Protein AF-A0A6A3A462-F1 (afdb_monomer_lite)

pLDDT: mean 78.65, std 13.98, range [36.53, 96.75]

Secondary structure (DSSP, 8-state):
-HHHHHHHHHHHTT-SEEEEEEEE-TTTGGGSEEEEE-TTSBEEEEEES--HHHHHHT---GGGGT--HHHHHH--EEEEEEEEEE-HHHHHHIIIII-TT---IIIIIHHHHHHHS-EE---S-TT-TTSPPPP----PPPPEEES-EEEEEEE-TT-EEES-EEEEEEE-TT-EE-TT-EEESEEE---SSPPPHHHHHHS-S--TT-EEE-TT--SEEEEGGGTEEEETTEEEEPTT--PPTT-B-

Structure (mmCIF, N/CA/C/O backbone):
data_AF-A0A6A3A462-F1
#
_entry.id   AF-A0A6A3A462-F1
#
loop_
_atom_site.group_PDB
_atom_site.id
_atom_site.type_symbol
_atom_site.label_atom_id
_atom_site.label_alt_id
_atom_site.label_comp_id
_atom_site.label_asym_id
_atom_site.label_entity_id
_atom_site.label_seq_id
_atom_site.pdbx_PDB_ins_code
_atom_site.Cartn_x
_atom_site.Cartn_y
_atom_site.Cartn_z
_atom_site.occupancy
_atom_site.B_iso_or_equiv
_atom_site.auth_seq_id
_atom_site.auth_comp_id
_atom_site.auth_asym_id
_atom_site.auth_atom_id
_atom_site.pdbx_PDB_model_num
ATOM 1 N N . MET A 1 1 ? 1.446 -18.994 2.565 1.00 36.53 1 MET A N 1
ATOM 2 C CA . MET A 1 1 ? 1.668 -19.889 1.411 1.00 36.53 1 MET A CA 1
ATOM 3 C C . MET A 1 1 ? 2.164 -19.091 0.209 1.00 36.53 1 MET A C 1
ATOM 5 O O . MET A 1 1 ? 3.224 -19.440 -0.260 1.00 36.53 1 MET A O 1
ATOM 9 N N . VAL A 1 2 ? 1.570 -17.946 -0.166 1.00 42.03 2 VAL A N 1
ATOM 10 C CA . VAL A 1 2 ? 2.091 -17.105 -1.279 1.00 42.03 2 VAL A CA 1
ATOM 11 C C . VAL A 1 2 ? 3.471 -16.458 -1.017 1.00 42.03 2 VAL A C 1
ATOM 13 O O . VAL A 1 2 ? 4.274 -16.340 -1.931 1.00 42.03 2 VAL A O 1
ATOM 16 N N . GLU A 1 3 ? 3.818 -16.071 0.219 1.00 36.94 3 GLU A N 1
ATOM 17 C CA . GLU A 1 3 ? 5.189 -15.583 0.508 1.00 36.94 3 GLU A CA 1
ATOM 18 C C . GLU A 1 3 ? 6.254 -16.670 0.374 1.00 36.94 3 GLU A C 1
ATOM 20 O O . GLU A 1 3 ? 7.385 -16.394 -0.021 1.00 36.94 3 GLU A O 1
ATOM 25 N N . THR A 1 4 ? 5.876 -17.908 0.702 1.00 44.75 4 THR A N 1
ATOM 26 C CA . THR A 1 4 ? 6.712 -19.083 0.472 1.00 44.75 4 THR A CA 1
ATOM 27 C C . THR A 1 4 ? 6.899 -19.259 -1.031 1.00 44.75 4 THR A C 1
ATOM 29 O O . THR A 1 4 ? 8.035 -19.363 -1.465 1.00 44.75 4 THR A O 1
ATOM 32 N N . ASP A 1 5 ? 5.832 -19.104 -1.820 1.00 62.12 5 ASP A N 1
ATOM 33 C CA . ASP A 1 5 ? 5.891 -19.173 -3.285 1.00 62.12 5 ASP A CA 1
ATOM 34 C C . ASP A 1 5 ? 6.754 -18.056 -3.909 1.00 62.12 5 ASP A C 1
ATOM 36 O O . ASP A 1 5 ? 7.480 -18.307 -4.868 1.00 62.12 5 ASP A O 1
ATOM 40 N N . ASN A 1 6 ? 6.732 -16.825 -3.377 1.00 67.19 6 ASN A N 1
ATOM 41 C CA . ASN A 1 6 ? 7.561 -15.725 -3.895 1.00 67.19 6 ASN A CA 1
ATOM 42 C C . ASN A 1 6 ? 9.046 -15.913 -3.557 1.00 67.19 6 ASN A C 1
ATOM 44 O O . ASN A 1 6 ? 9.903 -15.640 -4.398 1.00 67.19 6 ASN A O 1
ATOM 48 N N . ALA A 1 7 ? 9.360 -16.381 -2.345 1.00 64.38 7 ALA A N 1
ATOM 49 C CA . ALA A 1 7 ? 10.729 -16.696 -1.943 1.00 64.38 7 ALA A CA 1
ATOM 50 C C . ALA A 1 7 ? 11.262 -17.947 -2.662 1.00 64.38 7 ALA A C 1
ATOM 52 O O . ALA A 1 7 ? 12.408 -17.950 -3.103 1.00 64.38 7 ALA A O 1
ATOM 53 N N . GLU A 1 8 ? 10.431 -18.977 -2.834 1.00 73.12 8 GLU A N 1
ATOM 54 C CA . GLU A 1 8 ? 10.750 -20.160 -3.638 1.00 73.12 8 GLU A CA 1
ATOM 55 C C . GLU A 1 8 ? 10.972 -19.765 -5.096 1.00 73.12 8 GLU A C 1
ATOM 57 O O . GLU A 1 8 ? 12.031 -20.054 -5.636 1.00 73.12 8 GLU A O 1
ATOM 62 N N . SER A 1 9 ? 10.072 -18.983 -5.702 1.00 79.00 9 SER A N 1
ATOM 63 C CA . SER A 1 9 ? 10.258 -18.469 -7.064 1.00 79.00 9 SER A CA 1
ATOM 64 C C . SER A 1 9 ? 11.518 -17.612 -7.201 1.00 79.00 9 SER A C 1
ATOM 66 O O . SER A 1 9 ? 12.177 -17.683 -8.238 1.00 79.00 9 SER A O 1
ATOM 68 N N . HIS A 1 10 ? 11.865 -16.808 -6.191 1.00 82.94 10 HIS A N 1
ATOM 69 C CA . HIS A 1 10 ? 13.100 -16.020 -6.177 1.00 82.94 10 HIS A CA 1
ATOM 70 C C . HIS A 1 10 ? 14.340 -16.924 -6.228 1.00 82.94 10 HIS A C 1
ATOM 72 O O . HIS A 1 10 ? 15.260 -16.674 -7.012 1.00 82.94 10 HIS A O 1
ATOM 78 N N . VAL A 1 11 ? 14.341 -18.000 -5.434 1.00 79.88 11 VAL A N 1
ATOM 79 C CA . VAL A 1 11 ? 15.421 -18.996 -5.396 1.00 79.88 11 VAL A CA 1
ATOM 80 C C . VAL A 1 11 ? 15.464 -19.824 -6.685 1.00 79.88 11 VAL A C 1
ATOM 82 O O . VAL A 1 11 ? 16.531 -19.946 -7.285 1.00 79.88 11 VAL A O 1
ATOM 85 N N . ASP A 1 12 ? 14.323 -20.332 -7.150 1.00 85.56 12 ASP A N 1
ATOM 86 C CA . ASP A 1 12 ? 14.200 -21.202 -8.325 1.00 85.56 12 ASP A CA 1
ATOM 87 C C . ASP A 1 12 ? 14.605 -20.492 -9.617 1.00 85.56 12 ASP A C 1
ATOM 89 O O . ASP A 1 12 ? 15.306 -21.060 -10.458 1.00 85.56 12 ASP A O 1
ATOM 93 N N . ASN A 1 13 ? 14.211 -19.224 -9.765 1.00 84.94 13 ASN A N 1
ATOM 94 C CA . ASN A 1 13 ? 14.602 -18.410 -10.913 1.00 84.94 13 ASN A CA 1
ATOM 95 C C . ASN A 1 13 ? 16.007 -17.813 -10.762 1.00 84.94 13 ASN A C 1
ATOM 97 O O . ASN A 1 13 ? 16.500 -17.194 -11.706 1.00 84.94 13 ASN A O 1
ATOM 101 N N . ASN A 1 14 ? 16.654 -17.990 -9.602 1.00 90.44 14 ASN A N 1
ATOM 102 C CA . ASN A 1 14 ? 17.921 -17.354 -9.245 1.00 90.44 14 ASN A CA 1
ATOM 103 C C . ASN A 1 14 ? 17.896 -15.830 -9.498 1.00 90.44 14 ASN A C 1
ATOM 105 O O . ASN A 1 14 ? 18.899 -15.251 -9.932 1.00 90.44 14 ASN A O 1
ATOM 109 N N . ALA A 1 15 ? 16.751 -15.193 -9.235 1.00 89.69 15 ALA A N 1
ATOM 110 C CA . ALA A 1 15 ? 16.545 -13.768 -9.468 1.00 89.69 15 ALA A CA 1
ATOM 111 C C . ALA A 1 15 ? 17.405 -12.945 -8.500 1.00 89.69 15 ALA A C 1
ATOM 113 O O . ALA A 1 15 ? 17.601 -13.328 -7.349 1.00 89.69 15 ALA A O 1
ATOM 114 N N . ASP A 1 16 ? 17.929 -11.805 -8.940 1.00 92.12 16 ASP A N 1
ATOM 115 C CA . ASP A 1 16 ? 18.665 -10.900 -8.049 1.00 92.12 16 ASP A CA 1
ATOM 116 C C . ASP A 1 16 ? 17.707 -10.132 -7.137 1.00 92.12 16 ASP A C 1
ATOM 118 O O . ASP A 1 16 ? 18.003 -9.892 -5.960 1.00 92.12 16 ASP A O 1
ATOM 122 N N . ILE A 1 17 ? 16.543 -9.777 -7.690 1.00 89.81 17 ILE A N 1
ATOM 123 C CA . ILE A 1 17 ? 15.451 -9.087 -7.011 1.00 89.81 17 ILE A CA 1
ATOM 124 C C . ILE A 1 17 ? 14.125 -9.684 -7.490 1.00 89.81 17 ILE A C 1
ATOM 126 O O . ILE A 1 17 ? 13.928 -9.900 -8.684 1.00 89.81 17 ILE A O 1
ATOM 130 N N . THR A 1 18 ? 13.181 -9.901 -6.582 1.00 88.75 18 THR A N 1
ATOM 131 C CA . THR A 1 18 ? 11.797 -10.252 -6.921 1.00 88.75 18 THR A CA 1
ATOM 132 C C . THR A 1 18 ? 10.851 -9.205 -6.355 1.00 88.75 18 THR A C 1
ATOM 134 O O . THR A 1 18 ? 10.958 -8.857 -5.180 1.00 88.75 18 THR A O 1
ATOM 137 N N . ILE A 1 19 ? 9.933 -8.700 -7.182 1.00 87.69 19 ILE A N 1
ATOM 138 C CA . ILE A 1 19 ? 8.927 -7.706 -6.787 1.00 87.69 19 ILE A CA 1
ATOM 139 C C . ILE A 1 19 ? 7.554 -8.369 -6.777 1.00 87.69 19 ILE A C 1
ATOM 141 O O . ILE A 1 19 ? 7.129 -8.946 -7.779 1.00 87.69 19 ILE A O 1
ATOM 145 N N . SER A 1 20 ? 6.853 -8.272 -5.647 1.00 85.69 20 SER A N 1
ATOM 146 C CA . SER A 1 20 ? 5.456 -8.708 -5.568 1.00 85.69 20 SER A CA 1
ATOM 147 C C . SER A 1 20 ? 4.562 -7.672 -6.240 1.00 85.69 20 SER A C 1
ATOM 149 O O . SER A 1 20 ? 4.627 -6.484 -5.910 1.00 85.69 20 SER A O 1
ATOM 151 N N . CYS A 1 21 ? 3.716 -8.123 -7.164 1.00 86.81 21 CYS A N 1
ATOM 152 C CA . CYS A 1 21 ? 2.910 -7.242 -7.996 1.00 86.81 21 CYS A CA 1
ATOM 153 C C . CYS A 1 21 ? 1.468 -7.729 -8.131 1.00 86.81 21 CYS A C 1
ATOM 155 O O . CYS A 1 21 ? 1.209 -8.925 -8.154 1.00 86.81 21 CYS A O 1
ATOM 157 N N . VAL A 1 22 ? 0.539 -6.799 -8.337 1.00 86.44 22 VAL A N 1
ATOM 158 C CA . VAL A 1 22 ? -0.871 -7.076 -8.648 1.00 86.44 22 VAL A CA 1
ATOM 159 C C . VAL A 1 22 ? -1.252 -6.505 -10.003 1.00 86.44 22 VAL A C 1
ATOM 161 O O . VAL A 1 22 ? -0.740 -5.465 -10.411 1.00 86.44 22 VAL A O 1
ATOM 164 N N . THR A 1 23 ? -2.185 -7.150 -10.702 1.00 89.19 23 THR A N 1
ATOM 165 C CA . THR A 1 23 ? -2.771 -6.554 -11.906 1.00 89.19 23 THR A CA 1
ATOM 166 C C . THR A 1 23 ? -3.852 -5.549 -11.523 1.00 89.19 23 THR A C 1
ATOM 168 O O . THR A 1 23 ? -4.585 -5.738 -10.549 1.00 89.19 23 THR A O 1
ATOM 171 N N . MET A 1 24 ? -3.965 -4.452 -12.271 1.00 88.44 24 MET A N 1
ATOM 172 C CA . MET A 1 24 ? -4.978 -3.439 -11.980 1.00 88.44 24 MET A CA 1
ATOM 173 C C . MET A 1 24 ? -5.472 -2.671 -13.198 1.00 88.44 24 MET A C 1
ATOM 175 O O . MET A 1 24 ? -4.814 -2.582 -14.235 1.00 88.44 24 MET A O 1
ATOM 179 N N . GLY A 1 25 ? -6.670 -2.107 -13.041 1.00 89.00 25 GLY A N 1
ATOM 180 C CA . GLY A 1 25 ? -7.313 -1.245 -14.022 1.00 89.00 25 GLY A CA 1
ATOM 181 C C . GLY A 1 25 ? -6.855 0.214 -13.958 1.00 89.00 25 GLY A C 1
ATOM 182 O O . GLY A 1 25 ? -6.104 0.637 -13.084 1.00 89.00 25 GLY A O 1
ATOM 183 N N . ASN A 1 26 ? -7.371 1.016 -14.888 1.00 87.81 26 ASN A N 1
ATOM 184 C CA . ASN A 1 26 ? -6.935 2.399 -15.108 1.00 87.81 26 ASN A CA 1
ATOM 185 C C . ASN A 1 26 ? -7.208 3.377 -13.954 1.00 87.81 26 ASN A C 1
ATOM 187 O O . ASN A 1 26 ? -6.522 4.387 -13.865 1.00 87.81 26 ASN A O 1
ATOM 191 N N . SER A 1 27 ? -8.208 3.132 -13.102 1.00 81.88 27 SER A N 1
ATOM 192 C CA . SER A 1 27 ? -8.698 4.144 -12.152 1.00 81.88 27 SER A CA 1
ATOM 193 C C . SER A 1 27 ? -7.691 4.540 -11.073 1.00 81.88 27 SER A C 1
ATOM 195 O O . SER A 1 27 ? -7.775 5.656 -10.574 1.00 81.88 27 SER A O 1
ATOM 197 N N . ARG A 1 28 ? -6.773 3.639 -10.708 1.00 80.62 28 ARG A N 1
ATOM 198 C CA . ARG A 1 28 ? -5.806 3.840 -9.616 1.00 80.62 28 ARG A CA 1
ATOM 199 C C . ARG A 1 28 ? -4.356 3.605 -10.028 1.00 80.62 28 ARG A C 1
ATOM 201 O O . ARG A 1 28 ? -3.470 3.741 -9.203 1.00 80.62 28 ARG A O 1
ATOM 208 N N . ALA A 1 29 ? -4.095 3.266 -11.290 1.00 84.06 29 ALA A N 1
ATOM 209 C CA . ALA A 1 29 ? -2.758 2.884 -11.747 1.00 84.06 29 ALA A CA 1
ATOM 210 C C . ALA A 1 29 ? -1.698 3.982 -11.544 1.00 84.06 29 ALA A C 1
ATOM 212 O O . ALA A 1 29 ? -0.549 3.673 -11.258 1.00 84.06 29 ALA A O 1
ATOM 213 N N . SER A 1 30 ? -2.084 5.260 -11.605 1.00 90.12 30 SER A N 1
ATOM 214 C CA . SER A 1 30 ? -1.176 6.387 -11.343 1.00 90.12 30 SER A CA 1
ATOM 215 C C . SER A 1 30 ? -0.725 6.525 -9.887 1.00 90.12 30 SER A C 1
ATOM 217 O O . SER A 1 30 ? 0.175 7.315 -9.615 1.00 90.12 30 SER A O 1
ATOM 219 N N . ASP A 1 31 ? -1.355 5.807 -8.956 1.00 86.31 31 ASP A N 1
ATOM 220 C CA . ASP A 1 31 ? -1.060 5.899 -7.522 1.00 86.31 31 ASP A CA 1
ATOM 221 C C . ASP A 1 31 ? 0.024 4.900 -7.082 1.00 86.31 31 ASP A C 1
ATOM 223 O O . ASP A 1 31 ? 0.434 4.916 -5.923 1.00 86.31 31 ASP A O 1
ATOM 227 N N . TYR A 1 32 ? 0.502 4.052 -8.000 1.00 85.94 32 TYR A N 1
ATOM 228 C CA . TYR A 1 32 ? 1.432 2.955 -7.731 1.00 85.94 32 TYR A CA 1
ATOM 229 C C . TYR A 1 32 ? 2.688 3.035 -8.601 1.00 85.94 32 TYR A C 1
ATOM 231 O O . TYR A 1 32 ? 2.672 3.609 -9.692 1.00 85.94 32 TYR A O 1
ATOM 239 N N . GLY A 1 33 ? 3.764 2.390 -8.148 1.00 89.88 33 GLY A N 1
ATOM 240 C CA . GLY A 1 33 ? 4.873 2.011 -9.016 1.00 89.88 33 GLY A CA 1
ATOM 241 C C . GLY A 1 33 ? 4.415 0.947 -10.008 1.00 89.88 33 GLY A C 1
ATOM 242 O O . GLY A 1 33 ? 3.970 -0.129 -9.609 1.00 89.88 33 GLY A O 1
ATOM 243 N N . LEU A 1 34 ? 4.473 1.251 -11.301 1.00 95.25 34 LEU A N 1
ATOM 244 C CA . LEU A 1 34 ? 4.067 0.335 -12.360 1.00 95.25 34 LEU A CA 1
ATOM 245 C C . LEU A 1 34 ? 5.277 -0.368 -12.950 1.00 95.25 34 LEU A C 1
ATOM 247 O O . LEU A 1 34 ? 6.368 0.201 -13.023 1.00 95.25 34 LEU A O 1
ATOM 251 N N . VAL A 1 35 ? 5.062 -1.594 -13.415 1.00 95.69 35 VAL A N 1
ATOM 252 C CA . VAL A 1 35 ? 6.097 -2.395 -14.062 1.00 95.69 35 VAL A CA 1
ATOM 253 C C . VAL A 1 35 ? 5.604 -2.970 -15.378 1.00 95.69 35 VAL A C 1
ATOM 255 O O . VAL A 1 35 ? 4.423 -3.277 -15.542 1.00 95.69 35 VAL A O 1
ATOM 258 N N . THR A 1 36 ? 6.527 -3.148 -16.315 1.00 95.81 36 THR A N 1
ATOM 259 C CA . THR A 1 36 ? 6.305 -3.966 -17.508 1.00 95.81 36 THR A CA 1
ATOM 260 C C . THR A 1 36 ? 7.263 -5.146 -17.483 1.00 95.81 36 THR A C 1
ATOM 262 O O . THR A 1 36 ? 8.379 -5.045 -16.964 1.00 95.81 36 THR A O 1
ATOM 265 N N . ILE A 1 37 ? 6.812 -6.282 -18.011 1.00 94.31 37 ILE A N 1
ATOM 266 C CA . ILE A 1 37 ? 7.563 -7.537 -17.985 1.00 94.31 37 ILE A CA 1
ATOM 267 C C . ILE A 1 37 ? 7.754 -8.105 -19.389 1.00 94.31 37 ILE A C 1
ATOM 269 O O . ILE A 1 37 ? 6.948 -7.863 -20.288 1.00 94.31 37 ILE A O 1
ATOM 273 N N . ASP A 1 38 ? 8.812 -8.890 -19.568 1.00 92.75 38 ASP A N 1
ATOM 274 C CA . ASP A 1 38 ? 8.983 -9.741 -20.743 1.00 92.75 38 ASP A CA 1
ATOM 275 C C . ASP A 1 38 ? 8.244 -11.090 -20.593 1.00 92.75 38 ASP A C 1
ATOM 277 O O . ASP A 1 38 ? 7.635 -11.396 -19.566 1.00 92.75 38 ASP A O 1
ATOM 281 N N . GLY A 1 39 ? 8.321 -11.954 -21.613 1.00 87.94 39 GLY A N 1
ATOM 282 C CA . GLY A 1 39 ? 7.665 -13.272 -21.589 1.00 87.94 39 GLY A CA 1
ATOM 283 C C . GLY A 1 39 ? 8.186 -14.241 -20.510 1.00 87.94 39 GLY A C 1
ATOM 284 O O . GLY A 1 39 ? 7.544 -15.256 -20.207 1.00 87.94 39 GLY A O 1
ATOM 285 N N . ARG A 1 40 ? 9.343 -13.957 -19.903 1.00 86.88 40 ARG A N 1
ATOM 286 C CA . ARG A 1 40 ? 9.906 -14.737 -18.792 1.00 86.88 40 ARG A CA 1
ATOM 287 C C . ARG A 1 40 ? 9.469 -14.205 -17.430 1.00 86.88 40 ARG A C 1
ATOM 289 O O . ARG A 1 40 ? 9.611 -14.941 -16.463 1.00 86.88 40 ARG A O 1
ATOM 296 N N . GLY A 1 41 ? 8.851 -13.026 -17.368 1.00 88.50 41 GLY A N 1
ATOM 297 C CA . GLY A 1 41 ? 8.486 -12.360 -16.117 1.00 88.50 41 GLY A CA 1
ATOM 298 C C . GLY A 1 41 ? 9.581 -11.429 -15.595 1.00 88.50 41 GLY A C 1
ATOM 299 O O . GLY A 1 41 ? 9.461 -10.929 -14.477 1.00 88.50 41 GLY A O 1
ATOM 300 N N . ARG A 1 42 ? 10.637 -11.176 -16.381 1.00 93.94 42 ARG A N 1
ATOM 301 C CA . ARG A 1 42 ? 11.656 -10.187 -16.026 1.00 93.94 42 ARG A CA 1
ATOM 302 C C . ARG A 1 42 ? 11.088 -8.792 -16.229 1.00 93.94 42 ARG A C 1
ATOM 304 O O . ARG A 1 42 ? 10.515 -8.508 -17.279 1.00 93.94 42 ARG A O 1
ATOM 311 N N . ILE A 1 43 ? 11.274 -7.927 -15.243 1.00 95.69 43 ILE A N 1
ATOM 312 C CA . ILE A 1 43 ? 10.901 -6.520 -15.316 1.00 95.69 43 ILE A CA 1
ATOM 313 C C . ILE A 1 43 ? 11.836 -5.825 -16.297 1.00 95.69 43 ILE A C 1
ATOM 315 O O . ILE A 1 43 ? 13.055 -5.876 -16.146 1.00 95.69 43 ILE A O 1
ATOM 319 N N . VAL A 1 44 ? 11.250 -5.186 -17.307 1.00 95.31 44 VAL A N 1
ATOM 320 C CA . VAL A 1 44 ? 11.985 -4.420 -18.325 1.00 95.31 44 VAL A CA 1
ATOM 321 C C . VAL A 1 44 ? 11.864 -2.917 -18.109 1.00 95.31 44 VAL A C 1
ATOM 323 O O . VAL A 1 44 ? 12.708 -2.161 -18.579 1.00 95.31 44 VAL A O 1
ATOM 326 N N . GLN A 1 45 ? 10.834 -2.480 -17.385 1.00 95.81 45 GLN A N 1
ATOM 327 C CA . GLN A 1 45 ? 10.637 -1.084 -17.026 1.00 95.81 45 GLN A CA 1
ATOM 328 C C . GLN A 1 45 ? 9.938 -0.992 -15.675 1.00 95.81 45 GLN A C 1
ATOM 330 O O . GLN A 1 45 ? 8.987 -1.729 -15.414 1.00 95.81 45 GLN A O 1
ATOM 335 N N . PHE A 1 46 ? 10.382 -0.048 -14.851 1.00 95.69 46 PHE A N 1
ATOM 336 C CA . PHE A 1 46 ? 9.706 0.374 -13.630 1.00 95.69 46 PHE A CA 1
ATOM 337 C C . PHE A 1 46 ? 9.471 1.882 -13.711 1.00 95.69 46 PHE A C 1
ATOM 339 O O . PHE A 1 46 ? 10.366 2.629 -14.107 1.00 95.69 46 PHE A O 1
ATOM 346 N N . SER A 1 47 ? 8.276 2.339 -13.348 1.00 94.44 47 SER A N 1
ATOM 347 C CA . SER A 1 47 ? 7.962 3.764 -13.284 1.00 94.44 47 SER A CA 1
ATOM 348 C C . SER A 1 47 ? 7.155 4.066 -12.031 1.00 94.44 47 SER A C 1
ATOM 350 O O . SER A 1 47 ? 6.079 3.503 -11.839 1.00 94.44 47 SER A O 1
ATOM 352 N N . GLU A 1 48 ? 7.674 4.950 -11.181 1.00 92.25 48 GLU A N 1
ATOM 353 C CA . GLU A 1 48 ? 7.019 5.331 -9.931 1.00 92.25 48 GLU A CA 1
ATOM 354 C C . GLU A 1 48 ? 5.894 6.340 -10.190 1.00 92.25 48 GLU A C 1
ATOM 356 O O . GLU A 1 48 ? 6.144 7.450 -10.664 1.00 92.25 48 GLU A O 1
ATOM 361 N N . LYS A 1 49 ? 4.650 5.953 -9.871 1.00 90.50 49 LYS A N 1
ATOM 362 C CA . LYS A 1 49 ? 3.447 6.806 -9.938 1.00 90.50 49 LYS A CA 1
ATOM 363 C C . LYS A 1 49 ? 3.316 7.597 -11.260 1.00 90.50 49 LYS A C 1
ATOM 365 O O . LYS A 1 49 ? 3.165 8.828 -11.239 1.00 90.50 49 LYS A O 1
ATOM 370 N N . PRO A 1 50 ? 3.379 6.925 -12.431 1.00 93.69 50 PRO A N 1
ATOM 371 C CA . PRO A 1 50 ? 3.407 7.593 -13.725 1.00 93.69 50 PRO A CA 1
ATOM 372 C C . PRO A 1 50 ? 2.079 8.284 -14.038 1.00 93.69 50 PRO A C 1
ATOM 374 O O . PRO A 1 50 ? 0.999 7.862 -13.616 1.00 93.69 50 PRO A O 1
ATOM 377 N N . LYS A 1 51 ? 2.147 9.351 -14.840 1.00 93.50 51 LYS A N 1
ATOM 378 C CA . LYS A 1 51 ? 0.984 10.165 -15.224 1.00 93.50 51 LYS A CA 1
ATOM 379 C C . LYS A 1 51 ? 0.942 10.394 -16.731 1.00 93.50 51 LYS A C 1
ATOM 381 O O . LYS A 1 51 ? 1.942 10.281 -17.429 1.00 93.50 51 LYS A O 1
ATOM 386 N N . GLY A 1 52 ? -0.236 10.742 -17.245 1.00 94.75 52 GLY A N 1
ATOM 387 C CA . GLY A 1 52 ? -0.397 11.184 -18.631 1.00 94.75 52 GLY A CA 1
ATOM 388 C C . GLY A 1 52 ? 0.060 10.149 -19.665 1.00 94.75 52 GLY A C 1
ATOM 389 O O . GLY A 1 52 ? -0.482 9.046 -19.724 1.00 94.75 52 GLY A O 1
ATOM 390 N N . ALA A 1 53 ? 1.009 10.534 -20.522 1.00 95.81 53 ALA A N 1
ATOM 391 C CA . ALA A 1 53 ? 1.545 9.660 -21.565 1.00 95.81 53 ALA A CA 1
ATOM 392 C C . ALA A 1 53 ? 2.368 8.501 -20.983 1.00 95.81 53 ALA A C 1
ATOM 394 O O . ALA A 1 53 ? 2.221 7.374 -21.454 1.00 95.81 53 ALA A O 1
ATOM 395 N N . ASP A 1 54 ? 3.138 8.757 -19.923 1.00 93.88 54 ASP A N 1
ATOM 396 C CA . ASP A 1 54 ? 3.978 7.747 -19.272 1.00 93.88 54 ASP A CA 1
ATOM 397 C C . ASP A 1 54 ? 3.120 6.662 -18.625 1.00 93.88 54 ASP A C 1
ATOM 399 O O . ASP A 1 54 ? 3.411 5.480 -18.765 1.00 93.88 54 ASP A O 1
ATOM 403 N N . LEU A 1 55 ? 1.987 7.043 -18.020 1.00 95.25 55 LEU A N 1
ATOM 404 C CA . LEU A 1 55 ? 1.019 6.075 -17.497 1.00 95.25 55 LEU A CA 1
ATOM 405 C C . LEU A 1 55 ? 0.555 5.120 -18.598 1.00 95.25 55 LEU A C 1
ATOM 407 O O . LEU A 1 55 ? 0.582 3.911 -18.415 1.00 95.25 55 LEU A O 1
ATOM 411 N N . LYS A 1 56 ? 0.163 5.649 -19.762 1.00 95.81 56 LYS A N 1
ATOM 412 C CA . LYS A 1 56 ? -0.292 4.816 -20.886 1.00 95.81 56 LYS A CA 1
ATOM 413 C C . LYS A 1 56 ? 0.817 3.916 -21.431 1.00 95.81 56 LYS A C 1
ATOM 415 O O . LYS A 1 56 ? 0.517 2.810 -21.867 1.00 95.81 56 LYS A O 1
ATOM 420 N N . ALA A 1 57 ? 2.067 4.376 -21.401 1.00 96.50 57 ALA A N 1
ATOM 421 C CA . ALA A 1 57 ? 3.221 3.595 -21.839 1.00 96.50 57 ALA A CA 1
ATOM 422 C C . ALA A 1 57 ? 3.504 2.382 -20.935 1.00 96.50 57 ALA A C 1
ATOM 424 O O . ALA A 1 57 ? 4.097 1.415 -21.400 1.00 96.50 57 ALA A O 1
ATOM 425 N N . MET A 1 58 ? 3.034 2.401 -19.683 1.00 96.75 58 MET A N 1
ATOM 426 C CA . MET A 1 58 ? 3.190 1.294 -18.732 1.00 96.75 58 MET A CA 1
ATOM 427 C C . MET A 1 58 ? 2.140 0.181 -18.877 1.00 96.75 58 MET A C 1
ATOM 429 O O . MET A 1 58 ? 2.136 -0.758 -18.082 1.00 96.75 58 MET A O 1
ATOM 433 N N . GLN A 1 59 ? 1.238 0.257 -19.861 1.00 95.88 59 GLN A N 1
ATOM 434 C CA . GLN A 1 59 ? 0.338 -0.859 -20.161 1.00 95.88 59 GLN A CA 1
ATOM 435 C C . GLN A 1 59 ? 1.128 -2.058 -20.688 1.00 95.88 59 GLN A C 1
ATOM 437 O O . GLN A 1 59 ? 2.032 -1.915 -21.511 1.00 95.88 59 GLN A O 1
ATOM 442 N N . THR A 1 60 ? 0.764 -3.256 -20.242 1.00 93.75 60 THR A N 1
ATOM 443 C CA . THR A 1 60 ? 1.429 -4.496 -20.641 1.00 93.75 60 THR A CA 1
ATOM 444 C C . THR A 1 60 ? 0.431 -5.644 -20.768 1.00 93.75 60 THR A C 1
ATOM 446 O O . THR A 1 60 ? -0.704 -5.564 -20.297 1.00 93.75 60 THR A O 1
ATOM 449 N N . ASP A 1 61 ? 0.841 -6.709 -21.453 1.00 92.62 61 ASP A N 1
ATOM 450 C CA . ASP A 1 61 ? 0.010 -7.893 -21.638 1.00 92.62 61 ASP A CA 1
ATOM 451 C C . ASP A 1 61 ? -0.027 -8.716 -20.345 1.00 92.62 61 ASP A C 1
ATOM 453 O O . ASP A 1 61 ? 0.844 -9.541 -20.070 1.00 92.62 61 ASP A O 1
ATOM 457 N N . THR A 1 62 ? -1.056 -8.498 -19.530 1.00 91.62 62 THR A N 1
ATOM 458 C CA . THR A 1 62 ? -1.221 -9.202 -18.254 1.00 91.62 62 THR A CA 1
ATOM 459 C C . THR A 1 62 ? -1.691 -10.650 -18.410 1.00 91.62 62 THR A C 1
ATOM 461 O O . THR A 1 62 ? -1.720 -11.377 -17.416 1.00 91.62 62 THR A O 1
ATOM 464 N N . THR A 1 63 ? -1.942 -11.139 -19.636 1.00 89.88 63 THR A N 1
ATOM 465 C CA . THR A 1 63 ? -2.095 -12.589 -19.874 1.00 89.88 63 THR A CA 1
ATOM 466 C C . THR A 1 63 ? -0.802 -13.356 -19.581 1.00 89.88 63 THR A C 1
ATOM 468 O O . THR A 1 63 ? -0.851 -14.535 -19.230 1.00 89.88 63 THR A O 1
ATOM 471 N N . LEU A 1 64 ? 0.355 -12.677 -19.605 1.00 86.88 64 LEU A N 1
ATOM 472 C CA . LEU A 1 64 ? 1.644 -13.223 -19.165 1.00 86.88 64 LEU A CA 1
ATOM 473 C C . LEU A 1 64 ? 1.658 -13.621 -17.677 1.00 86.88 64 LEU A C 1
ATOM 475 O O . LEU A 1 64 ? 2.490 -14.436 -17.276 1.00 86.88 64 LEU A O 1
ATOM 479 N N . LEU A 1 65 ? 0.732 -13.069 -16.884 1.00 85.25 65 LEU A N 1
ATOM 480 C CA . LEU A 1 65 ? 0.496 -13.403 -15.476 1.00 85.25 65 LEU A CA 1
ATOM 481 C C . LEU A 1 65 ? -0.715 -14.334 -15.279 1.00 85.25 65 LEU A C 1
ATOM 483 O O . LEU A 1 65 ? -1.244 -14.432 -14.177 1.00 85.25 65 LEU A O 1
ATOM 487 N N . GLY A 1 66 ? -1.182 -14.999 -16.340 1.00 86.12 66 GLY A N 1
ATOM 488 C CA . GLY A 1 66 ? -2.247 -16.003 -16.260 1.00 86.12 66 GLY A CA 1
ATOM 489 C C . GLY A 1 66 ? -3.675 -15.466 -16.386 1.00 86.12 66 GLY A C 1
ATOM 490 O O . GLY A 1 66 ? -4.612 -16.260 -16.373 1.00 86.12 66 GLY A O 1
ATOM 491 N N . LEU A 1 67 ? -3.872 -14.153 -16.567 1.00 84.88 67 LEU A N 1
ATOM 492 C CA . LEU A 1 67 ? -5.209 -13.588 -16.784 1.00 84.88 67 LEU A CA 1
ATOM 493 C C . LEU A 1 67 ? -5.806 -14.064 -18.113 1.00 84.88 67 LEU A C 1
ATOM 495 O O . LEU A 1 67 ? -5.113 -14.177 -19.130 1.00 84.88 67 LEU A O 1
ATOM 499 N N . SER A 1 68 ? -7.127 -14.252 -18.143 1.00 89.69 68 SER A N 1
ATOM 500 C CA . SER A 1 68 ? -7.829 -14.443 -19.412 1.00 89.69 68 SER A CA 1
ATOM 501 C C . SER A 1 68 ? -7.751 -13.171 -20.274 1.00 89.69 68 SER A C 1
ATOM 503 O O . SER A 1 68 ? -7.660 -12.061 -19.739 1.00 89.69 68 SER A O 1
ATOM 505 N N . PRO A 1 69 ? -7.886 -13.269 -21.612 1.00 92.44 69 PRO A N 1
ATOM 506 C CA . PRO A 1 69 ? -7.864 -12.090 -22.483 1.00 92.44 69 PRO A CA 1
ATOM 507 C C . PRO A 1 69 ? -8.893 -11.011 -22.104 1.00 92.44 69 PRO A C 1
ATOM 509 O O . PRO A 1 69 ? -8.657 -9.822 -22.304 1.00 92.44 69 PRO A O 1
ATOM 512 N N . GLN A 1 70 ? -10.039 -11.403 -21.537 1.00 91.75 70 GLN A N 1
ATOM 513 C CA . GLN A 1 70 ? -11.075 -10.460 -21.105 1.00 91.75 70 GLN A CA 1
ATOM 514 C C . GLN A 1 70 ? -10.705 -9.722 -19.813 1.00 91.75 70 GLN A C 1
ATOM 516 O O . GLN A 1 70 ? -11.074 -8.558 -19.649 1.00 91.75 70 GLN A O 1
ATOM 521 N N . GLU A 1 71 ? -10.004 -10.384 -18.894 1.00 88.56 71 GLU A N 1
ATOM 522 C CA . GLU A 1 71 ? -9.513 -9.781 -17.652 1.00 88.56 71 GLU A CA 1
ATOM 523 C C . GLU A 1 71 ? -8.313 -8.882 -17.923 1.00 88.56 71 GLU A C 1
ATOM 525 O O . GLU A 1 71 ? -8.264 -7.772 -17.398 1.00 88.56 71 GLU A O 1
ATOM 530 N N . ALA A 1 72 ? -7.408 -9.303 -18.809 1.00 89.81 72 ALA A N 1
ATOM 531 C CA . ALA A 1 72 ? -6.240 -8.516 -19.188 1.00 89.81 72 ALA A CA 1
ATOM 532 C C . ALA A 1 72 ? -6.625 -7.154 -19.791 1.00 89.81 72 ALA A C 1
ATOM 534 O O . ALA A 1 72 ? -6.033 -6.129 -19.460 1.00 89.81 72 ALA A O 1
ATOM 535 N N . LEU A 1 73 ? -7.702 -7.106 -20.586 1.00 91.81 73 LEU A N 1
ATOM 536 C CA . LEU A 1 73 ? -8.261 -5.849 -21.102 1.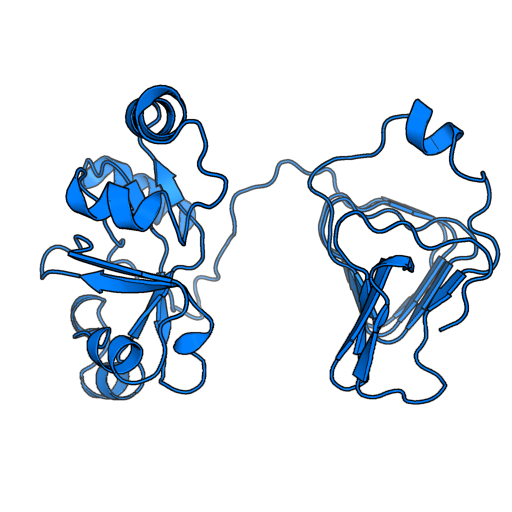00 91.81 73 LEU A CA 1
ATOM 537 C C . LEU A 1 73 ? -8.788 -4.914 -19.999 1.00 91.81 73 LEU A C 1
ATOM 539 O O . LEU A 1 73 ? -8.784 -3.695 -20.172 1.00 91.81 73 LEU A O 1
ATOM 543 N N . LYS A 1 74 ? -9.271 -5.465 -18.878 1.00 91.38 74 LYS A N 1
ATOM 544 C CA . LYS A 1 74 ? -9.774 -4.683 -17.734 1.00 91.38 74 LYS A CA 1
ATOM 545 C C . LYS A 1 74 ? -8.651 -4.251 -16.793 1.00 91.38 74 LYS A C 1
ATOM 547 O O . LYS A 1 74 ? -8.749 -3.169 -16.211 1.00 91.38 74 LYS A O 1
ATOM 552 N N . SER A 1 75 ? -7.604 -5.065 -16.688 1.00 91.06 75 SER A N 1
ATOM 553 C CA . SER A 1 75 ? -6.454 -4.865 -15.807 1.00 91.06 75 SER A CA 1
ATOM 554 C C . SER A 1 75 ? -5.134 -4.854 -16.595 1.00 91.06 75 SER A C 1
ATOM 556 O O . SER A 1 75 ? -4.348 -5.795 -16.475 1.00 91.06 75 SER A O 1
ATOM 558 N N . PRO A 1 76 ? -4.878 -3.816 -17.419 1.00 95.31 76 PRO A N 1
ATOM 559 C CA . PRO A 1 76 ? -3.722 -3.770 -18.318 1.00 95.31 76 PRO A CA 1
ATOM 560 C C . PRO A 1 76 ? -2.420 -3.308 -17.642 1.00 95.31 76 PRO A C 1
ATOM 562 O O . PRO A 1 76 ? -1.414 -3.138 -18.326 1.00 95.31 76 PRO A O 1
ATOM 565 N N . TYR A 1 77 ? -2.422 -3.052 -16.331 1.00 95.12 77 TYR A N 1
ATOM 566 C CA . TYR A 1 77 ? -1.231 -2.635 -15.587 1.00 95.12 77 TYR A CA 1
ATOM 567 C C . TYR A 1 77 ? -0.805 -3.698 -14.589 1.00 95.12 77 TYR A C 1
ATOM 569 O O . TYR A 1 77 ? -1.650 -4.391 -14.021 1.00 95.12 77 TYR A O 1
ATOM 577 N N . ILE A 1 78 ? 0.498 -3.751 -14.326 1.00 93.69 78 ILE A N 1
ATOM 578 C CA . ILE A 1 78 ? 1.100 -4.503 -13.228 1.00 93.69 78 ILE A CA 1
ATOM 579 C C . ILE A 1 78 ? 1.639 -3.473 -12.234 1.00 93.69 78 ILE A C 1
ATOM 581 O O . ILE A 1 78 ? 2.497 -2.665 -12.583 1.00 93.69 78 ILE A O 1
ATOM 585 N N . ALA A 1 79 ? 1.110 -3.473 -11.016 1.00 91.31 79 ALA A N 1
ATOM 586 C CA . ALA A 1 79 ? 1.467 -2.538 -9.960 1.00 91.31 79 ALA A CA 1
ATOM 587 C C . ALA A 1 79 ? 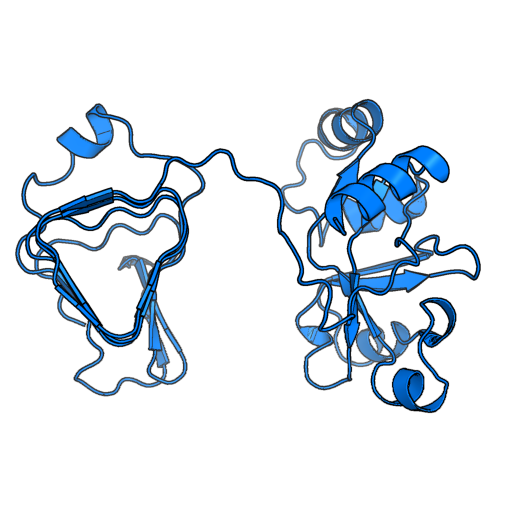2.288 -3.234 -8.876 1.00 91.31 79 ALA A C 1
ATOM 589 O O . ALA A 1 79 ? 1.877 -4.269 -8.348 1.00 91.31 79 ALA A O 1
ATOM 590 N N . SER A 1 80 ? 3.430 -2.640 -8.538 1.00 87.19 80 SER A N 1
ATOM 591 C CA . SER A 1 80 ? 4.261 -3.018 -7.400 1.00 87.19 80 SER A CA 1
ATOM 592 C C . SER A 1 80 ? 3.476 -2.860 -6.101 1.00 87.19 80 SER A C 1
ATOM 594 O O . SER A 1 80 ? 2.801 -1.852 -5.882 1.00 87.19 80 SER A O 1
ATOM 596 N N . MET A 1 81 ? 3.589 -3.855 -5.226 1.00 83.50 81 MET A N 1
ATOM 597 C CA . MET A 1 81 ? 3.060 -3.812 -3.862 1.00 83.50 81 MET A CA 1
ATOM 598 C C . MET A 1 81 ? 4.083 -3.299 -2.841 1.00 83.50 81 MET A C 1
ATOM 600 O O . MET A 1 81 ? 3.832 -3.388 -1.644 1.00 83.50 81 MET A O 1
ATOM 604 N N . GLU A 1 82 ? 5.247 -2.835 -3.305 1.00 77.56 82 GLU A N 1
ATOM 605 C CA . GLU A 1 82 ? 6.371 -2.404 -2.460 1.00 77.56 82 GLU A CA 1
ATOM 606 C C . GLU A 1 82 ? 6.948 -3.519 -1.567 1.00 77.56 82 GLU A C 1
ATOM 608 O O . GLU A 1 82 ? 7.595 -3.266 -0.553 1.00 77.56 82 GLU A O 1
ATOM 613 N N . VAL A 1 83 ? 6.757 -4.779 -1.971 1.00 77.44 83 VAL A N 1
ATOM 614 C CA . VAL A 1 83 ? 7.361 -5.950 -1.325 1.00 77.44 83 VAL A CA 1
ATOM 615 C C . VAL A 1 83 ? 8.443 -6.515 -2.236 1.00 77.44 83 VAL A C 1
ATOM 617 O O . VAL A 1 83 ? 8.152 -7.035 -3.317 1.00 77.44 83 VAL A O 1
ATOM 620 N N . TYR A 1 84 ? 9.688 -6.424 -1.771 1.00 80.50 84 TYR A N 1
ATOM 621 C CA . TYR A 1 84 ? 10.886 -6.800 -2.513 1.00 80.50 84 TYR A CA 1
ATOM 622 C C . TYR A 1 84 ? 11.640 -7.923 -1.797 1.00 80.50 84 TYR A C 1
ATOM 624 O O . TYR A 1 84 ? 11.899 -7.840 -0.596 1.00 80.50 84 TYR A O 1
ATOM 632 N N . ILE A 1 85 ? 12.049 -8.944 -2.542 1.00 80.50 85 ILE A N 1
ATOM 633 C CA . ILE A 1 85 ? 12.965 -9.988 -2.075 1.00 80.50 85 ILE A CA 1
ATOM 634 C C . ILE A 1 85 ? 14.289 -9.774 -2.794 1.00 80.50 85 ILE A C 1
ATOM 636 O O . ILE A 1 85 ? 14.308 -9.640 -4.014 1.00 80.50 85 ILE A O 1
ATOM 640 N N . PHE A 1 86 ? 15.388 -9.734 -2.048 1.00 81.62 86 PHE A N 1
ATOM 641 C CA . PHE A 1 86 ? 16.723 -9.533 -2.599 1.00 81.62 86 PHE A CA 1
ATOM 642 C C . PHE A 1 86 ? 17.633 -10.696 -2.239 1.00 81.62 86 PHE A C 1
ATOM 644 O O . PHE A 1 86 ? 17.637 -11.166 -1.096 1.00 81.62 86 PHE A O 1
ATOM 651 N N . LYS A 1 87 ? 18.550 -11.013 -3.151 1.00 81.50 87 LYS A N 1
ATOM 652 C CA . LYS A 1 87 ? 19.825 -11.601 -2.749 1.00 81.50 87 LYS A CA 1
ATOM 653 C C . LYS A 1 87 ? 20.554 -10.635 -1.814 1.00 81.50 87 LYS A C 1
ATOM 655 O O . LYS A 1 87 ? 20.671 -9.438 -2.094 1.00 81.50 87 LYS A O 1
ATOM 660 N N . THR A 1 88 ? 21.054 -11.142 -0.689 1.00 66.25 88 THR A N 1
ATOM 661 C CA . THR A 1 88 ? 21.629 -10.300 0.378 1.00 66.25 88 THR A CA 1
ATOM 662 C C . THR A 1 88 ? 22.811 -9.467 -0.132 1.00 66.25 88 THR A C 1
ATOM 664 O O . THR A 1 88 ? 22.937 -8.281 0.165 1.00 66.25 88 THR A O 1
ATOM 667 N N . GLU A 1 89 ? 23.665 -10.066 -0.950 1.00 78.25 89 GLU A N 1
ATOM 668 C CA . GLU A 1 89 ? 24.813 -9.441 -1.595 1.00 78.25 89 GLU A CA 1
ATOM 669 C C . GLU A 1 89 ? 24.416 -8.347 -2.594 1.00 78.25 89 GLU A C 1
ATOM 671 O O . GLU A 1 89 ? 25.097 -7.321 -2.665 1.00 78.25 89 GLU A O 1
ATOM 676 N N . VAL A 1 90 ? 23.298 -8.518 -3.308 1.00 83.31 90 VAL A N 1
ATOM 677 C CA . VAL A 1 90 ? 22.760 -7.512 -4.235 1.00 83.31 90 VAL A CA 1
ATOM 678 C C . VAL A 1 90 ? 22.247 -6.313 -3.445 1.00 83.31 90 VAL A C 1
ATOM 680 O O . VAL A 1 90 ? 22.642 -5.185 -3.736 1.00 83.31 90 VAL A O 1
ATOM 683 N N . LEU A 1 91 ? 21.466 -6.542 -2.384 1.00 73.94 91 LEU A N 1
ATOM 684 C CA . LEU A 1 91 ? 20.968 -5.470 -1.517 1.00 73.94 91 LEU A CA 1
ATOM 685 C C . LEU A 1 91 ? 22.113 -4.657 -0.899 1.00 73.94 91 LEU A C 1
ATOM 687 O O . LEU A 1 91 ? 22.119 -3.428 -0.964 1.00 73.94 91 LEU A O 1
ATOM 691 N N . LEU A 1 92 ? 23.124 -5.333 -0.344 1.00 66.06 92 LEU A N 1
ATOM 692 C CA . LEU A 1 92 ? 24.295 -4.665 0.228 1.00 66.06 92 LEU A CA 1
ATOM 693 C C . LEU A 1 92 ? 25.075 -3.875 -0.826 1.00 66.06 92 LEU A C 1
ATOM 695 O O . LEU A 1 92 ? 25.563 -2.784 -0.527 1.00 66.06 92 LEU A O 1
ATOM 699 N N . LYS A 1 93 ? 25.194 -4.400 -2.050 1.00 78.81 93 LYS A N 1
ATOM 700 C CA . LYS A 1 93 ? 25.853 -3.703 -3.159 1.00 78.81 93 LYS A CA 1
ATOM 701 C C . LYS A 1 93 ? 25.104 -2.433 -3.551 1.00 78.81 93 LYS A C 1
ATOM 703 O O . LYS A 1 93 ? 25.735 -1.381 -3.691 1.00 78.81 93 LYS A O 1
ATOM 708 N N . LEU A 1 94 ? 23.783 -2.525 -3.679 1.00 75.44 94 LEU A N 1
ATOM 709 C CA . LEU A 1 94 ? 22.919 -1.398 -4.012 1.00 75.44 94 LEU A CA 1
ATOM 710 C C . LEU A 1 94 ? 23.007 -0.308 -2.939 1.00 75.44 94 LEU A C 1
ATOM 712 O O . LEU A 1 94 ? 23.357 0.823 -3.263 1.00 75.44 94 LEU A O 1
ATOM 716 N N . LEU A 1 95 ? 22.804 -0.659 -1.666 1.00 59.00 95 LEU A N 1
ATOM 717 C CA . LEU A 1 95 ? 22.727 0.318 -0.575 1.00 59.00 95 LEU A CA 1
ATOM 718 C C . LEU A 1 95 ? 24.078 0.905 -0.157 1.00 59.00 95 LEU A C 1
ATOM 720 O O . LEU A 1 95 ? 24.143 2.061 0.237 1.00 59.00 95 LEU A O 1
ATOM 724 N N . ARG A 1 96 ? 25.173 0.137 -0.197 1.00 69.12 96 ARG A N 1
ATOM 725 C CA . ARG A 1 96 ? 26.467 0.615 0.331 1.00 69.12 96 ARG A CA 1
ATOM 726 C C . ARG A 1 96 ? 27.347 1.263 -0.722 1.00 69.12 96 ARG A C 1
ATOM 728 O O . ARG A 1 96 ? 28.145 2.132 -0.385 1.00 69.12 96 ARG A O 1
ATOM 735 N N . TRP A 1 97 ? 27.254 0.801 -1.967 1.00 77.00 97 TRP A N 1
ATOM 736 C CA . TRP A 1 97 ? 28.242 1.134 -2.993 1.00 77.00 97 TRP A CA 1
ATOM 737 C C . TRP A 1 97 ? 27.638 1.858 -4.185 1.00 77.00 97 TRP A C 1
ATOM 739 O O . TRP A 1 97 ? 28.254 2.793 -4.691 1.00 77.00 97 TRP A O 1
ATOM 749 N N . ARG A 1 98 ? 26.453 1.443 -4.641 1.00 78.44 98 ARG A N 1
ATOM 750 C CA . ARG A 1 98 ? 25.845 2.015 -5.846 1.00 78.44 98 ARG A CA 1
ATOM 751 C C . ARG A 1 98 ? 24.988 3.249 -5.554 1.00 78.44 98 ARG A C 1
ATOM 753 O O . ARG A 1 98 ? 25.073 4.213 -6.314 1.00 78.44 98 ARG A O 1
ATOM 760 N N . PHE A 1 99 ? 24.215 3.217 -4.468 1.00 76.81 99 PHE A N 1
ATOM 761 C CA . PHE A 1 99 ? 23.238 4.243 -4.084 1.00 76.81 99 PHE A CA 1
ATOM 762 C C . PHE A 1 99 ? 23.302 4.609 -2.584 1.00 76.81 99 PHE A C 1
ATOM 764 O O . PHE A 1 99 ? 22.280 4.599 -1.904 1.00 76.81 99 PHE A O 1
ATOM 771 N N . PRO A 1 100 ? 24.480 4.966 -2.033 1.00 68.19 100 PRO A N 1
ATOM 772 C CA . PRO A 1 100 ? 24.642 5.220 -0.594 1.00 68.19 100 PRO A CA 1
ATOM 773 C C . PRO A 1 100 ? 23.894 6.447 -0.056 1.00 68.19 100 PRO A C 1
ATOM 775 O O . PRO A 1 100 ? 23.835 6.632 1.156 1.00 68.19 100 PRO A O 1
ATOM 778 N N . ALA A 1 101 ? 23.369 7.301 -0.937 1.00 69.56 101 ALA A N 1
ATOM 779 C CA . ALA A 1 101 ? 22.615 8.502 -0.580 1.00 69.56 101 ALA A CA 1
ATOM 780 C C . ALA A 1 101 ? 21.122 8.414 -0.941 1.00 69.56 101 ALA A C 1
ATOM 782 O O . ALA A 1 101 ? 20.389 9.369 -0.683 1.00 69.56 101 ALA A O 1
ATOM 783 N N . SER A 1 102 ? 20.688 7.309 -1.556 1.00 65.38 102 SER A N 1
ATOM 784 C CA . SER A 1 102 ? 19.285 7.103 -1.908 1.00 65.38 102 SER A CA 1
ATOM 785 C C . SER A 1 102 ? 18.472 6.748 -0.675 1.00 65.38 102 SER A C 1
ATOM 787 O O . SER A 1 102 ? 18.938 6.008 0.193 1.00 65.38 102 SER A O 1
ATOM 789 N N . ASN A 1 103 ? 17.255 7.275 -0.613 1.00 65.19 103 ASN A N 1
ATOM 790 C CA . ASN A 1 103 ? 16.359 7.103 0.531 1.00 65.19 103 ASN A CA 1
ATOM 791 C C . ASN A 1 103 ? 15.060 6.388 0.157 1.00 65.19 103 ASN A C 1
ATOM 793 O O . ASN A 1 103 ? 14.283 6.070 1.053 1.00 65.19 103 ASN A O 1
ATOM 797 N N . ASP A 1 104 ? 14.828 6.124 -1.132 1.00 63.75 104 ASP A N 1
ATOM 798 C CA . ASP A 1 104 ? 13.589 5.511 -1.597 1.00 63.75 104 ASP A CA 1
ATOM 799 C C . ASP A 1 104 ? 13.820 4.365 -2.592 1.00 63.75 104 ASP A C 1
ATOM 801 O O . ASP A 1 104 ? 14.612 4.455 -3.535 1.00 63.75 104 ASP A O 1
ATOM 805 N N . PHE A 1 105 ? 13.099 3.260 -2.394 1.00 72.69 105 PHE A N 1
ATOM 806 C CA . PHE A 1 105 ? 13.220 2.102 -3.276 1.00 72.69 105 PHE A CA 1
ATOM 807 C C . PHE A 1 105 ? 12.469 2.294 -4.594 1.00 72.69 105 PHE A C 1
ATOM 809 O O . PHE A 1 105 ? 13.029 1.977 -5.642 1.00 72.69 105 PHE A O 1
ATOM 816 N N . GLY A 1 106 ? 11.236 2.803 -4.563 1.00 66.38 106 GLY A N 1
ATOM 817 C CA . GLY A 1 106 ? 10.372 2.875 -5.747 1.00 66.38 106 GLY A CA 1
ATOM 818 C C . GLY A 1 106 ? 10.851 3.892 -6.783 1.00 66.38 106 GLY A C 1
ATOM 819 O O . GLY A 1 106 ? 10.888 3.602 -7.974 1.00 66.38 106 GLY A O 1
ATOM 820 N N . SER A 1 107 ? 11.277 5.071 -6.339 1.00 74.88 107 SER A N 1
ATOM 821 C CA . SER A 1 107 ? 11.688 6.172 -7.215 1.00 74.88 107 SER A CA 1
ATOM 822 C C . SER A 1 107 ? 13.176 6.185 -7.564 1.00 74.88 107 SER A C 1
ATOM 824 O O . SER A 1 107 ? 13.533 6.755 -8.596 1.00 74.88 107 SER A O 1
ATOM 826 N N . GLU A 1 108 ? 14.044 5.554 -6.761 1.00 77.00 108 GLU A N 1
ATOM 827 C CA . GLU A 1 108 ? 15.500 5.625 -6.961 1.00 77.00 108 GLU A CA 1
ATOM 828 C C . GLU A 1 108 ? 16.141 4.245 -7.179 1.00 77.00 108 GLU A C 1
ATOM 830 O O . GLU A 1 108 ? 16.729 3.996 -8.234 1.00 77.00 108 GLU A O 1
ATOM 835 N N . ILE A 1 109 ? 16.038 3.329 -6.208 1.00 81.19 109 ILE A N 1
ATOM 836 C CA . ILE A 1 109 ? 16.839 2.090 -6.213 1.00 81.19 109 ILE A CA 1
ATOM 837 C C . ILE A 1 109 ? 16.328 1.075 -7.239 1.00 81.19 109 ILE A C 1
ATOM 839 O O . ILE A 1 109 ? 17.120 0.542 -8.015 1.00 81.19 109 ILE A O 1
ATOM 843 N N . ILE A 1 110 ? 15.028 0.774 -7.243 1.00 87.81 110 ILE A N 1
ATOM 844 C CA . ILE A 1 110 ? 14.437 -0.252 -8.110 1.00 87.81 110 ILE A CA 1
ATOM 845 C C . ILE A 1 110 ? 14.511 0.131 -9.593 1.00 87.81 110 ILE A C 1
ATOM 847 O O . ILE A 1 110 ? 14.963 -0.717 -10.366 1.00 87.81 110 ILE A O 1
ATOM 851 N N . PRO A 1 111 ? 14.161 1.363 -10.020 1.00 90.25 111 PRO A N 1
ATOM 852 C CA . PRO A 1 111 ? 14.302 1.764 -11.419 1.00 90.25 111 PRO A CA 1
ATOM 853 C C . PRO A 1 111 ? 15.720 1.545 -11.948 1.00 90.25 111 PRO A C 1
ATOM 855 O O . PRO A 1 111 ? 15.896 0.989 -13.028 1.00 90.25 111 PRO A O 1
ATOM 858 N N . ALA A 1 112 ? 16.734 1.895 -11.155 1.00 87.38 112 ALA A N 1
ATOM 859 C CA . ALA A 1 112 ? 18.122 1.696 -11.549 1.00 87.38 112 ALA A CA 1
ATOM 860 C C . ALA A 1 112 ? 18.565 0.225 -11.448 1.00 87.38 112 ALA A C 1
ATOM 862 O O . ALA A 1 112 ? 19.366 -0.249 -12.253 1.00 87.38 112 ALA A O 1
ATOM 863 N N . ALA A 1 113 ? 18.036 -0.535 -10.486 1.00 89.31 113 ALA A N 1
ATOM 864 C CA . ALA A 1 113 ? 18.334 -1.956 -10.361 1.00 89.31 113 ALA A CA 1
ATOM 865 C C . ALA A 1 113 ? 17.782 -2.775 -11.537 1.00 89.31 113 ALA A C 1
ATOM 867 O O . ALA A 1 113 ? 18.435 -3.734 -11.941 1.00 89.31 113 ALA A O 1
ATOM 868 N N . VAL A 1 114 ? 16.644 -2.378 -12.120 1.00 93.44 114 VAL A N 1
ATOM 869 C CA . VAL A 1 114 ? 16.062 -3.005 -13.323 1.00 93.44 114 VAL A CA 1
ATOM 870 C C . VAL A 1 114 ? 17.021 -2.962 -14.519 1.00 93.44 114 VAL A C 1
ATOM 872 O O . VAL A 1 114 ? 17.060 -3.909 -15.304 1.00 93.44 114 VAL A O 1
ATOM 875 N N . GLU A 1 115 ? 17.841 -1.916 -14.640 1.00 89.38 115 GLU A N 1
ATOM 876 C CA . GLU A 1 115 ? 18.824 -1.788 -15.725 1.00 89.38 115 GLU A CA 1
ATOM 877 C C . GLU A 1 115 ? 20.046 -2.704 -15.537 1.00 89.38 115 GLU A C 1
ATOM 879 O O . GLU A 1 115 ? 20.639 -3.171 -16.512 1.00 89.38 115 GLU A O 1
ATOM 884 N N . GLU A 1 116 ? 20.431 -2.965 -14.285 1.00 90.38 116 GLU A N 1
ATOM 885 C CA . GLU A 1 116 ? 21.713 -3.595 -13.939 1.00 90.38 116 GLU A CA 1
ATOM 886 C C . GLU A 1 116 ? 21.590 -5.046 -13.431 1.00 90.38 116 GLU A C 1
ATOM 888 O O . GLU A 1 116 ? 22.590 -5.768 -13.427 1.00 90.38 116 GLU A O 1
ATOM 893 N N . HIS A 1 117 ? 20.403 -5.481 -12.995 1.00 93.06 117 HIS A N 1
ATOM 894 C CA . HIS A 1 117 ? 20.183 -6.763 -12.309 1.00 93.06 117 HIS A CA 1
ATOM 895 C C . HIS A 1 117 ? 19.017 -7.559 -12.920 1.00 93.06 117 HIS A C 1
ATOM 897 O O . HIS A 1 117 ? 18.224 -7.053 -13.724 1.00 93.06 117 HIS A O 1
ATOM 903 N N . ASP A 1 118 ? 18.920 -8.842 -12.561 1.00 94.38 118 ASP A N 1
ATOM 904 C CA . ASP A 1 118 ? 17.755 -9.657 -12.909 1.00 94.38 118 ASP A CA 1
ATOM 905 C C . ASP A 1 118 ? 16.618 -9.442 -11.901 1.00 94.38 118 ASP A C 1
ATOM 907 O O . ASP A 1 118 ? 16.597 -10.030 -10.817 1.00 94.38 118 ASP A O 1
ATOM 911 N N . VAL A 1 119 ? 15.689 -8.557 -12.261 1.00 94.94 119 VAL A N 1
ATOM 912 C CA . VAL A 1 119 ? 14.517 -8.206 -11.453 1.00 94.94 119 VAL A CA 1
ATOM 913 C C . VAL A 1 119 ? 13.291 -8.915 -12.018 1.00 94.94 119 VAL A C 1
ATOM 915 O O . VAL A 1 119 ? 12.970 -8.727 -13.189 1.00 94.94 119 VAL A O 1
ATOM 918 N N . GLN A 1 120 ? 12.589 -9.713 -11.214 1.00 92.88 120 GLN A N 1
ATOM 919 C CA . GLN A 1 120 ? 11.482 -10.549 -11.690 1.00 92.88 120 GLN A CA 1
ATOM 920 C C . GLN A 1 120 ? 10.165 -10.317 -10.947 1.00 92.88 120 GLN A C 1
ATOM 922 O O . GLN A 1 120 ? 10.146 -9.988 -9.761 1.00 92.88 120 GLN A O 1
ATOM 927 N N . VAL A 1 121 ? 9.058 -10.549 -11.652 1.00 88.81 121 VAL A N 1
ATOM 928 C CA . VAL A 1 121 ? 7.719 -10.706 -11.071 1.00 88.81 121 VAL A CA 1
ATOM 929 C C . VAL A 1 121 ? 7.398 -12.203 -11.016 1.00 88.81 121 VAL A C 1
ATOM 931 O O . VAL A 1 121 ? 7.509 -12.879 -12.046 1.00 88.81 121 VAL A O 1
ATOM 934 N N . PRO A 1 122 ? 6.997 -12.749 -9.855 1.00 82.00 122 PRO A N 1
ATOM 935 C CA . PRO A 1 122 ? 6.583 -14.140 -9.765 1.00 82.00 122 PRO A CA 1
ATOM 936 C C . PRO A 1 122 ? 5.287 -14.342 -10.560 1.00 82.00 122 PRO A C 1
ATOM 938 O O . PRO A 1 122 ? 4.373 -13.522 -10.515 1.00 82.00 122 PRO A O 1
ATOM 941 N N . LYS A 1 123 ? 5.211 -15.439 -11.322 1.00 72.75 123 LYS A N 1
ATOM 942 C CA . LYS A 1 123 ? 4.059 -15.745 -12.191 1.00 72.75 123 LYS A CA 1
ATOM 943 C C . LYS A 1 123 ? 2.854 -16.323 -11.437 1.00 72.75 123 LYS A C 1
ATOM 945 O O . LYS A 1 123 ? 1.845 -16.619 -12.071 1.00 72.75 123 LYS A O 1
ATOM 950 N N . SER A 1 124 ? 2.960 -16.534 -10.125 1.00 59.69 124 SER A N 1
ATOM 951 C CA . SER A 1 124 ? 1.854 -17.014 -9.297 1.00 59.69 124 SER A CA 1
ATOM 952 C C . SER A 1 124 ? 0.755 -15.953 -9.205 1.00 59.69 124 SER A C 1
ATOM 954 O O . SER A 1 124 ? 1.021 -14.753 -9.124 1.00 59.69 124 SER A O 1
ATOM 956 N N . GLU A 1 125 ? -0.499 -16.404 -9.264 1.00 52.97 125 GLU A N 1
ATOM 957 C CA . GLU A 1 125 ? -1.689 -15.555 -9.269 1.00 52.97 125 GLU A CA 1
ATOM 958 C C . GLU A 1 125 ? -1.747 -14.690 -8.000 1.00 52.97 125 GLU A C 1
ATOM 960 O O . GLU A 1 125 ? -2.271 -15.088 -6.965 1.00 52.97 125 GLU A O 1
ATOM 965 N N . CYS A 1 126 ? -1.269 -13.449 -8.089 1.00 46.56 126 CYS A N 1
ATOM 966 C CA . CYS A 1 126 ? -1.424 -12.428 -7.050 1.00 46.56 126 CYS A CA 1
ATOM 967 C C . CYS A 1 126 ? -2.888 -11.953 -6.893 1.00 46.56 126 CYS A C 1
ATOM 969 O O . CYS A 1 126 ? -3.156 -10.867 -6.396 1.00 46.56 126 CYS A O 1
ATOM 971 N N . TYR A 1 127 ? -3.878 -12.717 -7.349 1.00 43.94 127 TYR A N 1
ATOM 972 C CA . TYR A 1 127 ? -5.283 -12.383 -7.133 1.00 43.94 127 TYR A CA 1
ATOM 973 C C . TYR A 1 127 ? -6.166 -13.628 -7.118 1.00 43.94 127 TYR A C 1
ATOM 975 O O . TYR A 1 127 ? -7.213 -13.667 -7.760 1.00 43.94 127 TYR A O 1
ATOM 983 N N . ASP A 1 128 ? -5.767 -14.650 -6.364 1.00 49.09 128 ASP A N 1
ATOM 984 C CA . ASP A 1 128 ? -6.696 -15.712 -6.001 1.00 49.09 128 ASP A CA 1
ATOM 985 C C . ASP A 1 128 ? -7.431 -15.330 -4.696 1.00 49.09 128 ASP A C 1
ATOM 987 O O . ASP A 1 128 ? -6.828 -15.265 -3.622 1.00 49.09 128 ASP A O 1
ATOM 991 N N . PRO A 1 129 ? -8.757 -15.081 -4.736 1.00 40.31 129 PRO A N 1
ATOM 992 C CA . PRO A 1 129 ? -9.549 -14.788 -3.540 1.00 40.31 129 PRO A CA 1
ATOM 993 C C . PRO A 1 129 ? -9.571 -15.937 -2.510 1.00 40.31 129 PRO A C 1
ATOM 995 O O . PRO A 1 129 ? -10.099 -15.749 -1.412 1.00 40.31 129 PRO A O 1
ATOM 998 N N . LYS A 1 130 ? -9.018 -17.118 -2.828 1.00 41.50 130 LYS A N 1
ATOM 999 C CA . LYS A 1 130 ? -8.803 -18.236 -1.895 1.00 41.50 130 LYS A CA 1
ATOM 1000 C C . LYS A 1 130 ? -7.410 -18.239 -1.249 1.00 41.50 130 LYS A C 1
ATOM 1002 O O . LYS A 1 130 ? -7.231 -18.957 -0.264 1.00 41.50 130 LYS A O 1
ATOM 1007 N N . THR A 1 131 ? -6.455 -17.446 -1.737 1.00 46.16 131 THR A N 1
ATOM 1008 C CA . THR A 1 131 ? -5.090 -17.335 -1.194 1.00 46.16 131 THR A CA 1
ATOM 1009 C C . THR A 1 131 ? -4.746 -15.868 -0.885 1.00 46.16 131 THR A C 1
ATOM 1011 O O . THR A 1 131 ? -4.123 -15.167 -1.677 1.00 46.16 131 THR A O 1
ATOM 1014 N N . PRO A 1 132 ? -5.168 -15.356 0.288 1.00 40.09 132 PRO A N 1
ATOM 1015 C CA . PRO A 1 132 ? -4.964 -13.958 0.649 1.00 40.09 132 PRO A CA 1
ATOM 1016 C C . PRO A 1 132 ? -3.478 -13.610 0.797 1.00 40.09 132 PRO A C 1
ATOM 1018 O O . PRO A 1 132 ? -2.662 -14.422 1.237 1.00 40.09 132 PRO A O 1
ATOM 1021 N N . PHE A 1 133 ? -3.156 -12.359 0.479 1.00 45.56 133 PHE A N 1
ATOM 1022 C CA . PHE A 1 133 ? -1.849 -11.762 0.707 1.00 45.56 133 PHE A CA 1
ATOM 1023 C C . PHE A 1 133 ? -1.490 -11.771 2.190 1.00 45.56 133 PHE A C 1
ATOM 1025 O O . PHE A 1 133 ? -2.151 -11.125 3.005 1.00 45.56 133 PHE A O 1
ATOM 1032 N N . TYR A 1 134 ? -0.415 -12.479 2.520 1.00 41.44 134 TYR A N 1
ATOM 1033 C CA . TYR A 1 134 ? 0.258 -12.336 3.800 1.00 41.44 134 TYR A CA 1
ATOM 1034 C C . TYR A 1 134 ? 1.434 -11.381 3.577 1.00 41.44 134 TYR A C 1
ATOM 1036 O O . TYR A 1 134 ? 2.279 -11.690 2.744 1.00 41.44 134 TYR A O 1
ATOM 1044 N N . PRO A 1 135 ? 1.460 -10.199 4.214 1.00 39.00 135 PRO A N 1
ATOM 1045 C CA . PRO A 1 135 ? 2.655 -9.365 4.241 1.00 39.00 135 PRO A CA 1
ATOM 1046 C C . PRO A 1 135 ? 3.737 -10.022 5.107 1.00 39.00 135 PRO A C 1
ATOM 1048 O O . PRO A 1 135 ? 3.403 -10.835 5.976 1.00 39.00 135 PRO A O 1
ATOM 1051 N N . SER A 1 136 ? 4.991 -9.591 4.905 1.00 40.91 136 SER A N 1
ATOM 1052 C CA . SER A 1 136 ? 6.180 -10.109 5.599 1.00 40.91 136 SER A CA 1
ATOM 1053 C C . SER A 1 136 ? 5.888 -10.360 7.076 1.00 40.91 136 SER A C 1
ATOM 1055 O O . SER A 1 136 ? 5.335 -9.458 7.723 1.00 40.91 136 SER A O 1
ATOM 1057 N N . PRO A 1 137 ? 6.235 -11.538 7.638 1.00 39.50 137 PRO A N 1
ATOM 1058 C CA . PRO A 1 137 ? 5.982 -11.836 9.035 1.00 39.50 137 PRO A CA 1
ATOM 1059 C C . PRO A 1 137 ? 6.760 -10.850 9.904 1.00 39.50 137 PRO A C 1
ATOM 1061 O O . PRO A 1 137 ? 7.936 -11.037 10.217 1.00 39.50 137 PRO A O 1
ATOM 1064 N N . ARG A 1 138 ? 6.105 -9.768 10.316 1.00 49.31 138 ARG A N 1
ATOM 1065 C CA . ARG A 1 138 ? 6.665 -8.868 11.312 1.00 49.31 138 ARG A CA 1
ATOM 1066 C C . ARG A 1 138 ? 6.589 -9.594 12.648 1.00 49.31 138 ARG A C 1
ATOM 1068 O O . ARG A 1 138 ? 5.505 -9.953 13.108 1.00 49.31 138 ARG A O 1
ATOM 1075 N N . HIS A 1 139 ? 7.744 -9.836 13.271 1.00 60.53 139 HIS A N 1
ATOM 1076 C CA . HIS A 1 139 ? 7.852 -10.421 14.613 1.00 60.53 139 HIS A CA 1
ATOM 1077 C C . HIS A 1 139 ? 7.445 -9.407 15.691 1.00 60.53 139 HIS A C 1
ATOM 1079 O O . HIS A 1 139 ? 8.193 -9.124 16.626 1.00 60.53 139 HIS A O 1
ATOM 1085 N N . LEU A 1 140 ? 6.257 -8.828 15.539 1.00 62.44 140 LEU A N 1
ATOM 1086 C CA . LEU A 1 140 ? 5.681 -7.934 16.520 1.00 62.44 140 LEU A CA 1
ATOM 1087 C C . LEU A 1 140 ? 4.994 -8.754 17.609 1.00 62.44 140 LEU A C 1
ATOM 1089 O O . LEU A 1 140 ? 4.376 -9.785 17.322 1.00 62.44 140 LEU A O 1
ATOM 1093 N N . PRO A 1 141 ? 5.072 -8.308 18.870 1.00 58.94 141 PRO A N 1
ATOM 1094 C CA . PRO A 1 141 ? 4.286 -8.911 19.926 1.00 58.94 141 PRO A CA 1
ATOM 1095 C C . PRO A 1 141 ? 2.784 -8.786 19.615 1.00 58.94 141 PRO A C 1
ATOM 1097 O O . PRO A 1 141 ? 2.356 -7.923 18.838 1.00 58.94 141 PRO A O 1
ATOM 1100 N N . PRO A 1 142 ? 1.940 -9.627 20.232 1.00 56.44 142 PRO A N 1
ATOM 1101 C CA . PRO A 1 142 ? 0.506 -9.402 20.193 1.00 56.44 142 PRO A CA 1
ATOM 1102 C C . PRO A 1 142 ? 0.173 -8.026 20.778 1.00 56.44 142 PRO A C 1
ATOM 1104 O O . PRO A 1 142 ? 0.831 -7.547 21.703 1.00 56.44 142 PRO A O 1
ATOM 1107 N N . THR A 1 143 ? -0.884 -7.411 20.256 1.00 74.56 143 THR A N 1
ATOM 1108 C CA . THR A 1 143 ? -1.395 -6.150 20.788 1.00 74.56 143 THR A CA 1
ATOM 1109 C C . THR A 1 143 ? -1.892 -6.338 22.218 1.00 74.56 143 THR A C 1
ATOM 1111 O O . THR A 1 143 ? -2.710 -7.218 22.495 1.00 74.56 143 THR A O 1
ATOM 1114 N N . LYS A 1 144 ? -1.401 -5.501 23.134 1.00 67.12 144 LYS A N 1
ATOM 1115 C CA . LYS A 1 144 ? -1.816 -5.476 24.537 1.00 67.12 144 LYS A CA 1
ATOM 1116 C C . LYS A 1 144 ? -2.943 -4.467 24.713 1.00 67.12 144 LYS A C 1
ATOM 1118 O O . LYS A 1 144 ? -2.785 -3.302 24.363 1.00 67.12 144 LYS A O 1
ATOM 1123 N N . ILE A 1 145 ? -4.053 -4.916 25.290 1.00 79.38 145 ILE A N 1
ATOM 1124 C CA . ILE A 1 145 ? -5.234 -4.090 25.557 1.00 79.38 145 ILE A CA 1
ATOM 1125 C C . ILE A 1 145 ? -5.575 -4.225 27.038 1.00 79.38 145 ILE A C 1
ATOM 1127 O O . ILE A 1 145 ? -5.813 -5.334 27.515 1.00 79.38 145 ILE A O 1
ATOM 1131 N N . ASP A 1 146 ? -5.603 -3.108 27.757 1.00 75.00 146 ASP A N 1
ATOM 1132 C CA . ASP A 1 146 ? -5.928 -3.055 29.182 1.00 75.00 146 ASP A CA 1
ATOM 1133 C C . ASP A 1 146 ? -7.050 -2.039 29.430 1.00 75.00 146 ASP A C 1
ATOM 1135 O O . ASP A 1 146 ? -6.911 -0.863 29.110 1.00 75.00 146 ASP A O 1
ATOM 1139 N N . LYS A 1 147 ? -8.192 -2.493 29.963 1.00 87.50 147 LYS A N 1
ATOM 1140 C CA . LYS A 1 147 ? -9.357 -1.654 30.335 1.00 87.50 147 LYS A CA 1
ATOM 1141 C C . LYS A 1 147 ? -9.854 -0.662 29.257 1.00 87.50 147 LYS A C 1
ATOM 1143 O O . LYS A 1 147 ? -10.288 0.438 29.583 1.00 87.50 147 LYS A O 1
ATOM 1148 N N . CYS A 1 148 ? -9.825 -1.041 27.980 1.00 85.94 148 CYS A N 1
ATOM 1149 C CA . CYS A 1 148 ? -10.268 -0.178 26.875 1.00 85.94 148 CYS A CA 1
ATOM 1150 C C . CYS A 1 148 ? -11.721 -0.447 26.445 1.00 85.94 148 CYS A C 1
ATOM 1152 O O . CYS A 1 148 ? -12.240 -1.555 26.615 1.00 85.94 148 CYS A O 1
ATOM 1154 N N . ARG A 1 149 ? -12.364 0.541 25.810 1.00 90.12 149 ARG A N 1
ATOM 1155 C CA . ARG A 1 149 ? -13.642 0.384 25.091 1.00 90.12 149 ARG A CA 1
ATOM 1156 C C . ARG A 1 149 ? -13.392 0.453 23.588 1.00 90.12 149 ARG A C 1
ATOM 1158 O O . ARG A 1 149 ? -12.986 1.490 23.083 1.00 90.12 149 ARG A O 1
ATOM 1165 N N . ILE A 1 150 ? -13.656 -0.637 22.870 1.00 85.81 150 ILE A N 1
ATOM 1166 C CA . ILE A 1 150 ? -13.352 -0.758 21.436 1.00 85.81 150 ILE A CA 1
ATOM 1167 C C . ILE A 1 150 ? -14.633 -1.095 20.677 1.00 85.81 150 ILE A C 1
ATOM 1169 O O . ILE A 1 150 ? -15.295 -2.086 20.992 1.00 85.81 150 ILE A O 1
ATOM 1173 N N . LYS A 1 151 ? -14.990 -0.293 19.669 1.00 81.75 151 LYS A N 1
ATOM 1174 C CA . LYS A 1 151 ? -16.194 -0.513 18.854 1.00 81.75 151 LYS A CA 1
ATOM 1175 C C . LYS A 1 151 ? -15.917 -0.334 17.364 1.00 81.75 151 LYS A C 1
ATOM 1177 O O . LYS A 1 151 ? -15.702 0.780 16.899 1.00 81.75 151 LYS A O 1
ATOM 1182 N N . ALA A 1 152 ? -16.038 -1.423 16.601 1.00 71.88 152 ALA A N 1
ATOM 1183 C CA . ALA A 1 152 ? -15.859 -1.424 15.146 1.00 71.88 152 ALA A CA 1
ATOM 1184 C C . ALA A 1 152 ? -14.554 -0.718 14.734 1.00 71.88 152 ALA A C 1
ATOM 1186 O O . ALA A 1 152 ? -14.579 0.338 14.111 1.00 71.88 152 ALA A O 1
ATOM 1187 N N . ALA A 1 153 ? -13.427 -1.286 15.159 1.00 75.44 153 ALA A N 1
ATOM 1188 C CA . ALA A 1 153 ? -12.091 -0.779 14.879 1.00 75.44 153 ALA A CA 1
ATOM 1189 C C . ALA A 1 153 ? -11.188 -1.916 14.385 1.00 75.44 153 ALA A C 1
ATOM 1191 O O . ALA A 1 153 ? -11.389 -3.072 14.767 1.00 75.44 153 ALA A O 1
ATOM 1192 N N . LEU A 1 154 ? -10.199 -1.578 13.559 1.00 69.25 154 LEU A N 1
ATOM 1193 C CA . LEU A 1 154 ? -9.123 -2.474 13.138 1.00 69.25 154 LEU A CA 1
ATOM 1194 C C . LEU A 1 154 ? -7.837 -2.050 13.846 1.00 69.25 154 LEU A C 1
ATOM 1196 O O . LEU A 1 154 ? -7.455 -0.884 13.787 1.00 69.25 154 LEU A O 1
ATOM 1200 N N . ILE A 1 155 ? -7.181 -2.982 14.532 1.00 79.75 155 ILE A N 1
ATOM 1201 C CA . ILE A 1 155 ? -5.971 -2.705 15.311 1.00 79.75 155 ILE A CA 1
ATOM 1202 C C . ILE A 1 155 ? -4.893 -3.674 14.856 1.00 79.75 155 ILE A C 1
ATOM 1204 O O . ILE A 1 155 ? -5.077 -4.890 14.939 1.00 79.75 155 ILE A O 1
ATOM 1208 N N . SER A 1 156 ? -3.789 -3.127 14.363 1.00 78.56 156 SER A N 1
ATOM 1209 C CA . SER A 1 156 ? -2.661 -3.918 13.876 1.00 78.56 156 SER A CA 1
ATOM 1210 C C . SER A 1 156 ? -1.846 -4.520 15.030 1.00 78.56 156 SER A C 1
ATOM 1212 O O . SER A 1 156 ? -2.103 -4.241 16.205 1.00 78.56 156 SER A O 1
ATOM 1214 N N . HIS A 1 157 ? -0.869 -5.372 14.710 1.00 70.88 157 HIS A N 1
ATOM 1215 C CA . HIS A 1 157 ? -0.007 -6.027 15.696 1.00 70.88 157 HIS A CA 1
ATOM 1216 C C . HIS A 1 157 ? 0.898 -5.040 16.444 1.00 70.88 157 HIS A C 1
ATOM 1218 O O . HIS A 1 157 ? 1.152 -3.918 16.003 1.00 70.88 157 HIS A O 1
ATOM 1224 N N . GLY A 1 158 ? 1.389 -5.475 17.603 1.00 75.19 158 GLY A N 1
ATOM 1225 C CA . GLY A 1 158 ? 2.363 -4.724 18.372 1.00 75.19 158 GLY A CA 1
ATOM 1226 C C . GLY A 1 158 ? 1.832 -3.478 19.076 1.00 75.19 158 GLY A C 1
ATOM 1227 O O . GLY A 1 158 ? 2.644 -2.707 19.572 1.00 75.19 158 GLY A O 1
ATOM 1228 N N . CYS A 1 159 ? 0.522 -3.248 19.137 1.00 80.75 159 CYS A N 1
ATOM 1229 C CA . CYS A 1 159 ? -0.009 -2.035 19.754 1.00 80.75 159 CYS A CA 1
ATOM 1230 C C . CYS A 1 159 ? -0.134 -2.159 21.284 1.00 80.75 159 CYS A C 1
ATOM 1232 O O . CYS A 1 159 ? -0.289 -3.254 21.831 1.00 80.75 159 CYS A O 1
ATOM 1234 N N . PHE A 1 160 ? -0.124 -1.022 21.977 1.00 81.12 160 PHE A N 1
ATOM 1235 C CA . PHE A 1 160 ? -0.369 -0.915 23.416 1.00 81.12 160 PHE A CA 1
ATOM 1236 C C . PHE A 1 160 ? -1.523 0.051 23.667 1.00 81.12 160 PHE A C 1
ATOM 1238 O O . PHE A 1 160 ? -1.369 1.254 23.493 1.00 81.12 160 PHE A O 1
ATOM 1245 N N . LEU A 1 161 ? -2.679 -0.477 24.060 1.00 84.38 161 LEU A N 1
ATOM 1246 C CA . LEU A 1 161 ? -3.862 0.308 24.398 1.00 84.38 161 LEU A CA 1
ATOM 1247 C C . LEU A 1 161 ? -4.148 0.151 25.891 1.00 84.38 161 LEU A C 1
ATOM 1249 O O . LEU A 1 161 ? -4.275 -0.974 26.387 1.00 84.38 161 LEU A O 1
ATOM 1253 N N . ARG A 1 162 ? -4.268 1.267 26.604 1.00 81.81 162 ARG A N 1
ATOM 1254 C CA . ARG A 1 162 ? -4.588 1.288 28.030 1.00 81.81 162 ARG A CA 1
ATOM 1255 C C . ARG A 1 162 ? -5.639 2.348 28.319 1.00 81.81 162 ARG A C 1
ATOM 1257 O O . ARG A 1 162 ? -5.450 3.494 27.955 1.00 81.81 162 ARG A O 1
ATOM 1264 N N . GLU A 1 163 ? -6.717 1.960 29.001 1.00 86.38 163 GLU A N 1
ATOM 1265 C CA . GLU A 1 163 ? -7.725 2.877 29.561 1.00 86.38 163 GLU A CA 1
ATOM 1266 C C . GLU A 1 163 ? -8.256 3.925 28.544 1.00 86.38 163 GLU A C 1
ATOM 1268 O O . GLU A 1 163 ? -8.566 5.058 28.907 1.00 86.38 163 GLU A O 1
ATOM 1273 N N . CYS A 1 164 ? -8.387 3.535 27.265 1.00 87.69 164 CYS A N 1
ATOM 1274 C CA . CYS A 1 164 ? -8.816 4.403 26.160 1.00 87.69 164 CYS A CA 1
ATOM 1275 C C . CYS A 1 164 ? -10.149 3.962 25.520 1.00 87.69 164 CYS A C 1
ATOM 1277 O O . CYS A 1 164 ? -10.593 2.812 25.668 1.00 87.69 164 CYS A O 1
ATOM 1279 N N . THR A 1 165 ? -10.792 4.876 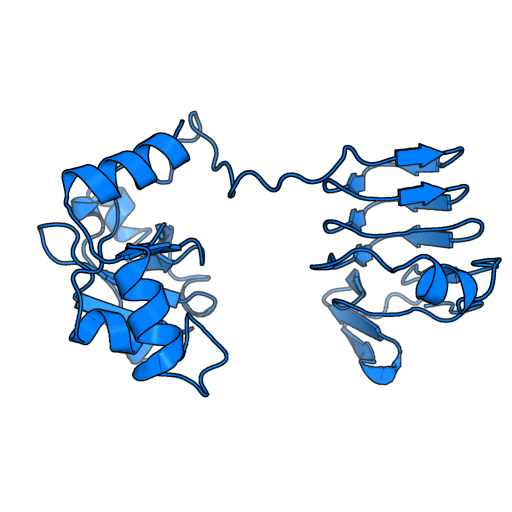24.786 1.00 90.38 165 THR A N 1
ATOM 1280 C CA . THR A 1 165 ? -12.031 4.619 24.032 1.00 90.38 165 THR A CA 1
ATOM 1281 C C . THR A 1 165 ? -11.803 4.838 22.539 1.00 90.38 165 THR A C 1
ATOM 1283 O O . THR A 1 165 ? -11.403 5.913 22.111 1.00 90.38 165 THR A O 1
ATOM 1286 N N . VAL A 1 166 ? -12.086 3.826 21.720 1.00 87.19 166 VAL A N 1
ATOM 1287 C CA . VAL A 1 166 ? -11.867 3.875 20.268 1.00 87.19 166 VAL A CA 1
ATOM 1288 C C . VAL A 1 166 ? -13.086 3.376 19.495 1.00 87.19 166 VAL A C 1
ATOM 1290 O O . VAL A 1 166 ? -13.634 2.305 19.788 1.00 87.19 166 VAL A O 1
ATOM 1293 N N . GLN A 1 167 ? -13.513 4.135 18.482 1.00 86.12 167 GLN A N 1
ATOM 1294 C CA . GLN A 1 167 ? -14.655 3.782 17.639 1.00 86.12 167 GLN A CA 1
ATOM 1295 C C . GLN A 1 167 ? -14.432 4.109 16.154 1.00 86.12 167 GLN A C 1
ATOM 1297 O O . GLN A 1 167 ? -14.037 5.214 15.808 1.00 86.12 167 GLN A O 1
ATOM 1302 N N . HIS A 1 168 ? -14.784 3.178 15.258 1.00 78.50 168 HIS A N 1
ATOM 1303 C CA . HIS A 1 168 ? -14.803 3.410 13.797 1.00 78.50 168 HIS A CA 1
ATOM 1304 C C . HIS A 1 168 ? -13.453 3.888 13.259 1.00 78.50 168 HIS A C 1
ATOM 1306 O O . HIS A 1 168 ? -13.368 4.943 12.637 1.00 78.50 168 HIS A O 1
ATOM 1312 N N . LEU A 1 169 ? -12.390 3.137 13.551 1.00 82.12 169 LEU A N 1
ATOM 1313 C CA . LEU A 1 169 ? -11.029 3.576 13.264 1.00 82.12 169 LEU A CA 1
ATOM 1314 C C . LEU A 1 169 ? -10.084 2.442 12.871 1.00 82.12 169 LEU A C 1
ATOM 1316 O O . LEU A 1 169 ? -10.387 1.264 13.083 1.00 82.12 169 LEU A O 1
ATOM 1320 N N . VAL A 1 170 ? -8.927 2.820 12.329 1.00 76.62 170 VAL A N 1
ATOM 1321 C CA . VAL A 1 170 ? -7.812 1.923 11.995 1.00 76.62 170 VAL A CA 1
ATOM 1322 C C . VAL A 1 170 ? -6.555 2.385 12.735 1.00 76.62 170 VAL A C 1
ATOM 1324 O O . VAL A 1 170 ? -6.202 3.557 12.650 1.00 76.62 170 VAL A O 1
ATOM 1327 N N . ILE A 1 171 ? -5.883 1.476 13.447 1.00 82.38 171 ILE A N 1
ATOM 1328 C CA . ILE A 1 171 ? -4.599 1.721 14.128 1.00 82.38 171 ILE A CA 1
ATOM 1329 C C . ILE A 1 171 ? -3.507 0.904 13.440 1.00 82.38 171 ILE A C 1
ATOM 1331 O O . ILE A 1 171 ? -3.588 -0.329 13.374 1.00 82.38 171 ILE A O 1
ATOM 1335 N N . GLY A 1 172 ? -2.487 1.596 12.940 1.00 76.31 172 GLY A N 1
ATOM 1336 C CA . GLY A 1 172 ? -1.276 1.009 12.384 1.00 76.31 172 GLY A CA 1
ATOM 1337 C C . GLY A 1 172 ? -0.383 0.378 13.452 1.00 76.31 172 GLY A C 1
ATOM 1338 O O . GLY A 1 172 ? -0.564 0.568 14.651 1.00 76.31 172 GLY A O 1
ATOM 1339 N N . GLU A 1 173 ? 0.579 -0.419 13.017 1.00 80.00 173 GLU A N 1
ATOM 1340 C CA . GLU A 1 173 ? 1.418 -1.232 13.902 1.00 80.00 173 GLU A CA 1
ATOM 1341 C C . GLU A 1 173 ? 2.261 -0.428 14.895 1.00 80.00 173 GLU A C 1
ATOM 1343 O O . GLU A 1 173 ? 2.538 0.747 14.674 1.00 80.00 173 GLU A O 1
ATOM 1348 N N . CYS A 1 174 ? 2.661 -1.075 15.996 1.00 81.19 174 CYS A N 1
ATOM 1349 C CA . CYS A 1 174 ? 3.525 -0.500 17.042 1.00 81.19 174 CYS A CA 1
ATOM 1350 C C . CYS A 1 174 ? 2.981 0.768 17.732 1.00 81.19 174 CYS A C 1
ATOM 1352 O O . CYS A 1 174 ? 3.702 1.440 18.467 1.00 81.19 174 CYS A O 1
ATOM 1354 N N . SER A 1 175 ? 1.693 1.066 17.563 1.00 81.69 175 SER A N 1
ATOM 1355 C CA . SER A 1 175 ? 1.056 2.262 18.117 1.00 81.69 175 SER A CA 1
ATOM 1356 C C . SER A 1 175 ? 0.766 2.150 19.615 1.00 81.69 175 SER A C 1
ATOM 1358 O O . SER A 1 175 ? 0.441 1.075 20.130 1.00 81.69 175 SER A O 1
ATOM 1360 N N . ARG A 1 176 ? 0.801 3.285 20.322 1.00 82.62 176 ARG A N 1
ATOM 1361 C CA . ARG A 1 176 ? 0.478 3.380 21.752 1.00 82.62 176 ARG A CA 1
ATOM 1362 C C . ARG A 1 176 ? -0.637 4.394 22.001 1.00 82.62 176 ARG A C 1
ATOM 1364 O O . ARG A 1 176 ? -0.522 5.538 21.579 1.00 82.62 176 ARG A O 1
ATOM 1371 N N . LEU A 1 177 ? -1.683 3.971 22.708 1.00 84.94 177 LEU A N 1
ATOM 1372 C CA . LEU A 1 177 ? -2.755 4.821 23.226 1.00 84.94 177 LEU A CA 1
ATOM 1373 C C . LEU A 1 177 ? -2.838 4.613 24.738 1.00 84.94 177 LEU A C 1
ATOM 1375 O O . LEU A 1 177 ? -2.986 3.476 25.193 1.00 84.94 177 LEU A O 1
ATOM 1379 N N . ASP A 1 178 ? -2.752 5.697 25.500 1.00 82.94 178 ASP A N 1
ATOM 1380 C CA . ASP A 1 178 ? -2.781 5.650 26.964 1.00 82.94 178 ASP A CA 1
ATOM 1381 C C . ASP A 1 178 ? -4.117 6.147 27.538 1.00 82.94 178 ASP A C 1
ATOM 1383 O O . ASP A 1 178 ? -5.053 6.484 26.802 1.00 82.94 178 ASP A O 1
ATOM 1387 N N . SER A 1 179 ? -4.202 6.151 28.867 1.00 81.19 179 SER A N 1
ATOM 1388 C CA . SER A 1 179 ? -5.392 6.543 29.616 1.00 81.19 179 SER A CA 1
ATOM 1389 C C . SER A 1 179 ? -5.876 7.937 29.224 1.00 81.19 179 SER A C 1
ATOM 1391 O O . SER A 1 179 ? -5.082 8.873 29.177 1.00 81.19 179 SER A O 1
ATOM 1393 N N . GLY A 1 180 ? -7.187 8.077 29.007 1.00 80.25 180 GLY A N 1
ATOM 1394 C CA . GLY A 1 180 ? -7.821 9.361 28.678 1.00 80.25 180 GLY A CA 1
ATOM 1395 C C . GLY A 1 180 ? -7.900 9.685 27.183 1.00 80.25 180 GLY A C 1
ATOM 1396 O O . GLY A 1 180 ? -8.468 10.712 26.821 1.00 80.25 180 GLY A O 1
ATOM 1397 N N . VAL A 1 181 ? -7.393 8.805 26.312 1.00 86.25 181 VAL A N 1
ATOM 1398 C CA . VAL A 1 181 ? -7.494 8.962 24.855 1.00 86.25 181 VAL A CA 1
ATOM 1399 C C . VAL A 1 181 ? -8.863 8.492 24.344 1.00 86.25 181 VAL A C 1
ATOM 1401 O O . VAL A 1 181 ? -9.265 7.343 24.565 1.00 86.25 181 VAL A O 1
ATOM 1404 N N . GLU A 1 182 ? -9.546 9.353 23.588 1.00 89.69 182 GLU A N 1
ATOM 1405 C CA . GLU A 1 182 ? -10.769 9.039 22.845 1.00 89.69 182 GLU A CA 1
ATOM 1406 C C . GLU A 1 182 ? -10.584 9.308 21.347 1.00 89.69 182 GLU A C 1
ATOM 1408 O O . GLU A 1 182 ? -10.362 10.444 20.934 1.00 89.69 182 GLU A O 1
ATOM 1413 N N . LEU A 1 183 ? -10.703 8.271 20.514 1.00 87.25 183 LEU A N 1
ATOM 1414 C CA . LEU A 1 183 ? -10.588 8.399 19.057 1.00 87.25 183 LEU A CA 1
ATOM 1415 C C . LEU A 1 183 ? -11.870 7.939 18.356 1.00 87.25 183 LEU A C 1
ATOM 1417 O O . LEU A 1 183 ? -12.400 6.858 18.648 1.00 87.25 183 LEU A O 1
ATOM 1421 N N . GLN A 1 184 ? -12.332 8.716 17.377 1.00 86.38 184 GLN A N 1
ATOM 1422 C CA . GLN A 1 184 ? -13.481 8.376 16.545 1.00 86.38 184 GLN A CA 1
ATOM 1423 C C . GLN A 1 184 ? -13.273 8.775 15.081 1.00 86.38 184 GLN A C 1
ATOM 1425 O O . GLN A 1 184 ? -12.956 9.924 14.787 1.00 86.38 184 GLN A O 1
ATOM 1430 N N . GLY A 1 185 ? -13.535 7.849 14.148 1.00 80.50 185 GLY A N 1
ATOM 1431 C CA . GLY A 1 185 ? -13.458 8.159 12.712 1.00 80.50 185 GLY A CA 1
ATOM 1432 C C . GLY A 1 185 ? -12.033 8.472 12.248 1.00 80.50 185 GLY A C 1
ATOM 1433 O O . GLY A 1 185 ? -11.826 9.367 11.431 1.00 80.50 185 GLY A O 1
ATOM 1434 N N . THR A 1 186 ? -11.049 7.781 12.824 1.00 81.81 186 THR A N 1
ATOM 1435 C CA . THR A 1 186 ? -9.624 8.110 12.692 1.00 81.81 186 THR A CA 1
ATOM 1436 C C . THR A 1 186 ? -8.857 7.003 11.967 1.00 81.81 186 THR A C 1
ATOM 1438 O O . THR A 1 186 ? -9.156 5.818 12.107 1.00 81.81 186 THR A O 1
ATOM 1441 N N . VAL A 1 187 ? -7.820 7.368 11.222 1.00 83.00 187 VAL A N 1
ATOM 1442 C CA . VAL A 1 187 ? -6.773 6.443 10.775 1.00 83.00 187 VAL A CA 1
ATOM 1443 C C . VAL A 1 187 ? -5.468 6.882 11.420 1.00 83.00 187 VAL A C 1
ATOM 1445 O O . VAL A 1 187 ? -4.958 7.957 11.132 1.00 83.00 187 VAL A O 1
ATOM 1448 N N . MET A 1 188 ? -4.931 6.069 12.320 1.00 82.56 188 MET A N 1
ATOM 1449 C CA . MET A 1 188 ? -3.633 6.313 12.935 1.00 82.56 188 MET A CA 1
ATOM 1450 C C . MET A 1 188 ? -2.578 5.504 12.192 1.00 82.56 188 MET A C 1
ATOM 1452 O O . MET A 1 188 ? -2.650 4.273 12.179 1.00 82.56 188 MET A O 1
ATOM 1456 N N . LEU A 1 189 ? -1.623 6.181 11.555 1.00 79.69 189 LEU A N 1
ATOM 1457 C CA . LEU A 1 189 ? -0.486 5.507 10.936 1.00 79.69 189 LEU A CA 1
ATOM 1458 C C . LEU A 1 189 ? 0.415 4.906 12.027 1.00 79.69 189 LEU A C 1
ATOM 1460 O O . LEU A 1 189 ? 0.501 5.431 13.135 1.00 79.69 189 LEU A O 1
ATOM 1464 N N . GLY A 1 190 ? 1.015 3.754 11.724 1.00 75.25 190 GLY A N 1
ATOM 1465 C CA . GLY A 1 190 ? 1.845 3.012 12.675 1.00 75.25 190 GLY A CA 1
ATOM 1466 C C . GLY A 1 190 ? 3.218 3.644 12.895 1.00 75.25 190 GLY A C 1
ATOM 1467 O O . GLY A 1 190 ? 3.498 4.740 12.416 1.00 75.25 190 GLY A O 1
ATOM 1468 N N . THR A 1 191 ? 4.087 2.929 13.601 1.00 71.31 191 THR A N 1
ATOM 1469 C CA . THR A 1 191 ? 5.500 3.291 13.770 1.00 71.31 191 THR A CA 1
ATOM 1470 C C . THR A 1 191 ? 6.398 2.102 13.427 1.00 71.31 191 THR A C 1
ATOM 1472 O O . THR A 1 191 ? 6.006 0.938 13.527 1.00 71.31 191 THR A O 1
ATOM 1475 N N . ASP A 1 192 ? 7.629 2.392 13.027 1.00 72.25 192 ASP A N 1
ATOM 1476 C CA . ASP A 1 192 ? 8.690 1.424 12.733 1.00 72.25 192 ASP A CA 1
ATOM 1477 C C . ASP A 1 192 ? 9.521 1.037 13.976 1.00 72.25 192 ASP A C 1
ATOM 1479 O O . ASP A 1 192 ? 10.343 0.122 13.910 1.00 72.25 192 ASP A O 1
ATOM 1483 N N . TYR A 1 193 ? 9.292 1.676 15.130 1.00 69.38 193 TYR A N 1
ATOM 1484 C CA . TYR A 1 193 ? 9.960 1.365 16.400 1.00 69.38 193 TYR A CA 1
ATOM 1485 C C . TYR A 1 193 ? 9.067 1.610 17.622 1.00 69.38 193 TYR A C 1
ATOM 1487 O O . TYR A 1 193 ? 8.179 2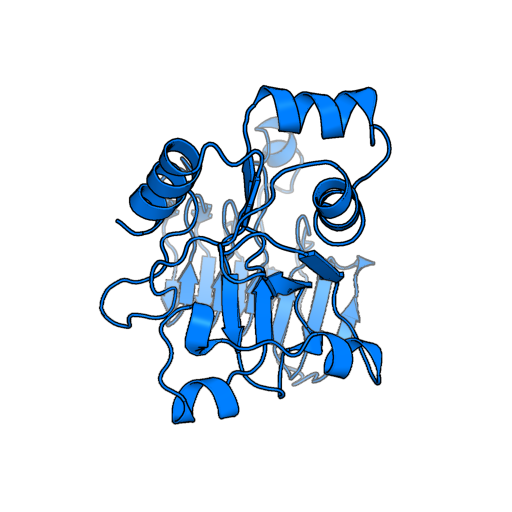.465 17.624 1.00 69.38 193 TYR A O 1
ATOM 1495 N N . TYR A 1 194 ? 9.356 0.881 18.701 1.00 68.44 194 TYR A N 1
ATOM 1496 C CA . TYR A 1 194 ? 8.807 1.168 20.022 1.00 68.44 194 TYR A CA 1
ATOM 1497 C C . TYR A 1 194 ? 9.565 2.303 20.691 1.00 68.44 194 TYR A C 1
ATOM 1499 O O . TYR A 1 194 ? 10.794 2.340 20.633 1.00 68.44 194 TYR A O 1
ATOM 1507 N N . GLN A 1 195 ? 8.840 3.169 21.399 1.00 66.06 195 GLN A N 1
ATOM 1508 C CA . GLN A 1 195 ? 9.482 4.115 22.301 1.00 66.06 195 GLN A CA 1
ATOM 1509 C C . GLN A 1 195 ? 10.284 3.364 23.375 1.00 66.06 195 GLN A C 1
ATOM 1511 O O . GLN A 1 195 ? 9.819 2.377 23.957 1.00 66.06 195 GLN A O 1
ATOM 1516 N N . THR A 1 196 ? 11.482 3.856 23.655 1.00 69.94 196 THR A N 1
ATOM 1517 C CA . THR A 1 196 ? 12.308 3.439 24.790 1.00 69.94 196 THR A CA 1
ATOM 1518 C C . THR A 1 196 ? 11.651 3.835 26.113 1.00 69.94 196 THR A C 1
ATOM 1520 O O . THR A 1 196 ? 10.829 4.749 26.169 1.00 69.94 196 THR A O 1
ATOM 1523 N N . GLU A 1 197 ? 12.038 3.195 27.220 1.00 68.69 197 GLU A N 1
ATOM 1524 C CA . GLU A 1 197 ? 11.549 3.581 28.554 1.00 68.69 197 GLU A CA 1
ATOM 1525 C C . GLU A 1 197 ? 11.828 5.058 28.873 1.00 68.69 197 GLU A C 1
ATOM 1527 O O . GLU A 1 197 ? 10.999 5.715 29.495 1.00 68.69 197 GLU A O 1
ATOM 1532 N N . THR A 1 198 ? 12.952 5.601 28.393 1.00 69.62 198 THR A N 1
ATOM 1533 C CA . THR A 1 198 ? 13.319 7.015 28.547 1.00 69.62 198 THR A CA 1
ATOM 1534 C C . THR A 1 198 ? 12.375 7.944 27.786 1.00 69.62 198 THR A C 1
ATOM 1536 O O . THR A 1 198 ? 11.990 8.983 28.314 1.00 69.62 198 THR A O 1
ATOM 1539 N N . GLU A 1 199 ? 11.992 7.580 26.560 1.00 68.06 199 GLU A N 1
ATOM 1540 C CA . GLU A 1 199 ? 11.024 8.339 25.757 1.00 68.06 199 GLU A CA 1
ATOM 1541 C C . GLU A 1 199 ? 9.614 8.240 26.341 1.00 68.06 199 GLU A C 1
ATOM 1543 O O . GLU A 1 199 ? 8.898 9.230 26.391 1.00 68.06 199 GLU A O 1
ATOM 1548 N N . ILE A 1 200 ? 9.221 7.072 26.854 1.00 65.31 200 ILE A N 1
ATOM 1549 C CA . ILE A 1 200 ? 7.937 6.912 27.550 1.00 65.31 200 ILE A CA 1
ATOM 1550 C C . ILE A 1 200 ? 7.919 7.753 28.833 1.00 65.31 200 ILE A C 1
ATOM 1552 O O . ILE A 1 200 ? 6.917 8.394 29.126 1.00 65.31 200 ILE A O 1
ATOM 1556 N N . ALA A 1 201 ? 9.020 7.778 29.587 1.00 66.31 201 ALA A N 1
ATOM 1557 C CA . ALA A 1 201 ? 9.133 8.541 30.829 1.00 66.31 201 ALA A CA 1
ATOM 1558 C C . ALA A 1 201 ? 9.246 10.060 3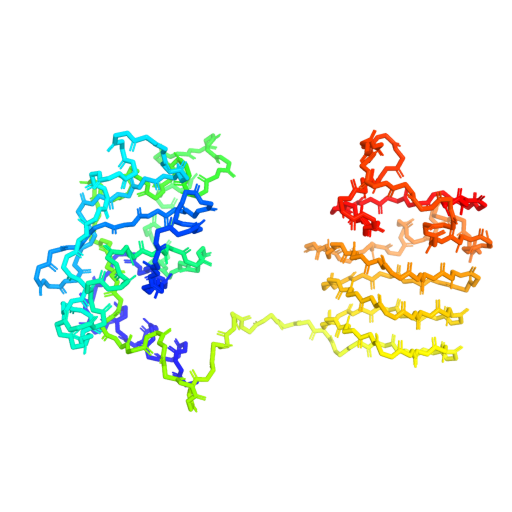0.614 1.00 66.31 201 ALA A C 1
ATOM 1560 O O . ALA A 1 201 ? 8.983 10.820 31.546 1.00 66.31 201 ALA A O 1
ATOM 1561 N N . SER A 1 202 ? 9.668 10.508 29.427 1.00 65.25 202 SER A N 1
ATOM 1562 C CA . SER A 1 202 ? 9.723 11.932 29.081 1.00 65.25 202 SER A CA 1
ATOM 1563 C C . SER A 1 202 ? 8.381 12.471 28.583 1.00 65.25 202 SER A C 1
ATOM 1565 O O . SER A 1 202 ? 8.165 13.686 28.619 1.00 65.25 202 SER A O 1
ATOM 1567 N N . LEU A 1 203 ? 7.475 11.588 28.154 1.00 64.31 203 LEU A N 1
ATOM 1568 C CA . LEU A 1 203 ? 6.095 11.941 27.859 1.00 64.31 203 LEU A CA 1
ATOM 1569 C C . LEU A 1 203 ? 5.322 12.194 29.164 1.00 64.31 203 LEU A C 1
ATOM 1571 O O . LEU A 1 203 ? 5.610 11.578 30.194 1.00 64.31 203 LEU A O 1
ATOM 1575 N N . PRO A 1 204 ? 4.330 13.101 29.153 1.00 58.88 204 PRO A N 1
ATOM 1576 C CA . PRO A 1 204 ? 3.427 13.260 30.284 1.00 58.88 204 PRO A CA 1
ATOM 1577 C C . PRO A 1 204 ? 2.816 11.900 30.649 1.00 58.88 204 PRO A C 1
ATOM 1579 O O . PRO A 1 204 ? 2.285 11.216 29.780 1.00 58.88 204 PRO A O 1
ATOM 1582 N N . ALA A 1 205 ? 2.894 11.514 31.927 1.00 53.09 205 ALA A N 1
ATOM 1583 C CA . ALA A 1 205 ? 2.440 10.205 32.416 1.00 53.09 205 ALA A CA 1
ATOM 1584 C C . ALA A 1 205 ? 0.941 9.941 32.183 1.00 53.09 205 ALA A C 1
ATOM 1586 O O . ALA A 1 205 ? 0.504 8.792 32.215 1.00 53.09 205 ALA A O 1
ATOM 1587 N N . ASP A 1 206 ? 0.186 11.005 31.914 1.00 54.31 206 ASP A N 1
ATOM 1588 C CA . ASP A 1 206 ? -1.236 10.954 31.666 1.00 54.31 206 ASP A CA 1
ATOM 1589 C C . ASP A 1 206 ? -1.514 11.516 30.265 1.00 54.31 206 ASP A C 1
ATOM 1591 O O . ASP A 1 206 ? -1.273 12.700 30.004 1.00 54.31 206 ASP A O 1
ATOM 1595 N N . GLY A 1 207 ? -2.069 10.694 29.373 1.00 51.94 207 GLY A N 1
ATOM 1596 C CA . GLY A 1 207 ? -2.690 11.134 28.119 1.00 51.94 207 GLY A CA 1
ATOM 1597 C C . GLY A 1 207 ? -4.041 11.811 28.364 1.00 51.94 207 GLY A C 1
ATOM 1598 O O . GLY A 1 207 ? -5.015 11.508 27.678 1.00 51.94 207 GLY A O 1
ATOM 1599 N N . ASN A 1 208 ? -4.124 12.676 29.382 1.00 54.06 208 ASN A N 1
ATOM 1600 C CA . ASN A 1 208 ? -5.379 13.278 29.814 1.00 54.06 208 ASN A CA 1
ATOM 1601 C C . ASN A 1 208 ? -5.992 14.089 28.661 1.00 54.06 208 ASN A C 1
ATOM 1603 O O . ASN A 1 208 ? -5.384 15.031 28.140 1.00 54.06 208 ASN A O 1
ATOM 1607 N N . ASP A 1 209 ? -7.216 13.704 28.308 1.00 58.91 209 ASP A N 1
ATOM 1608 C CA . ASP A 1 209 ? -8.157 14.457 27.481 1.00 58.91 209 ASP A CA 1
ATOM 1609 C C . ASP A 1 209 ? -7.749 14.661 26.010 1.00 58.91 209 ASP A C 1
ATOM 1611 O O . ASP A 1 209 ? -8.053 15.697 25.417 1.00 58.91 209 ASP A O 1
ATOM 1615 N N . VAL A 1 210 ? -7.079 13.685 25.386 1.00 70.06 210 VAL A N 1
ATOM 1616 C CA . VAL A 1 210 ? -6.906 13.691 23.921 1.00 70.06 210 VAL A CA 1
ATOM 1617 C C . VAL A 1 210 ? -8.171 13.143 23.271 1.00 70.06 210 VAL A C 1
ATOM 1619 O O . VAL A 1 210 ? -8.422 11.938 23.312 1.00 70.06 210 VAL A O 1
ATOM 1622 N N . ILE A 1 211 ? -8.953 14.023 22.647 1.00 73.00 211 ILE A N 1
ATOM 1623 C CA . ILE A 1 211 ? -10.180 13.659 21.933 1.00 73.00 211 ILE A CA 1
ATOM 1624 C C . ILE A 1 211 ? -9.989 13.977 20.455 1.00 73.00 211 ILE A C 1
ATOM 1626 O O . ILE A 1 211 ? -10.037 15.132 20.039 1.00 73.00 211 ILE A O 1
ATOM 1630 N N . ILE A 1 212 ? -9.811 12.942 19.642 1.00 78.00 212 ILE A N 1
ATOM 1631 C CA . ILE A 1 212 ? -9.711 13.082 18.189 1.00 78.00 212 ILE A CA 1
ATOM 1632 C C . ILE A 1 212 ? -11.008 12.570 17.590 1.00 78.00 212 ILE A C 1
ATOM 1634 O O . ILE A 1 212 ? -11.210 11.366 17.425 1.00 78.00 212 ILE A O 1
ATOM 1638 N N . ALA A 1 213 ? -11.907 13.496 17.287 1.00 74.88 213 ALA A N 1
ATOM 1639 C CA . ALA A 1 213 ? -13.174 13.180 16.660 1.00 74.88 213 ALA A CA 1
ATOM 1640 C C . ALA A 1 213 ? -13.600 14.386 15.841 1.00 74.88 213 ALA A C 1
ATOM 1642 O O . ALA A 1 213 ? -14.021 15.352 16.445 1.00 74.88 213 ALA A O 1
ATOM 1643 N N . ASN A 1 214 ? -13.558 14.309 14.508 1.00 77.69 214 ASN A N 1
ATOM 1644 C CA . ASN A 1 214 ? -13.923 15.403 13.595 1.00 77.69 214 ASN A CA 1
ATOM 1645 C C . ASN A 1 214 ? -15.396 15.862 13.751 1.00 77.69 214 ASN A C 1
ATOM 1647 O O . ASN A 1 214 ? -16.255 15.582 12.912 1.00 77.69 214 ASN A O 1
ATOM 1651 N N . LYS A 1 215 ? -15.709 16.527 14.866 1.00 78.19 215 LYS A N 1
ATOM 1652 C CA . LYS A 1 215 ? -17.058 16.920 15.298 1.00 78.19 215 LYS A CA 1
ATOM 1653 C C . LYS A 1 215 ? -17.584 18.070 14.461 1.00 78.19 215 LYS A C 1
ATOM 1655 O O . LYS A 1 215 ? -18.785 18.141 14.216 1.00 78.19 215 LYS A O 1
ATOM 1660 N N . ASP A 1 216 ? -16.672 18.915 13.998 1.00 81.06 216 ASP A N 1
ATOM 1661 C CA . ASP A 1 216 ? -16.975 20.062 13.153 1.00 81.06 216 ASP A CA 1
ATOM 1662 C C . ASP A 1 216 ? -17.217 19.665 11.686 1.00 81.06 216 ASP A C 1
ATOM 1664 O O . ASP A 1 216 ? -17.579 20.515 10.874 1.00 81.06 216 ASP A O 1
ATOM 1668 N N . GLY A 1 217 ? -17.056 18.380 11.336 1.00 82.94 217 GLY A N 1
ATOM 1669 C CA . GLY A 1 217 ? -17.303 17.879 9.982 1.00 82.94 217 GLY A CA 1
ATOM 1670 C C . GLY A 1 217 ? -16.359 18.494 8.949 1.00 82.94 217 GLY A C 1
ATOM 1671 O O . GLY A 1 217 ? -16.764 18.778 7.824 1.00 82.94 217 GLY A O 1
ATOM 1672 N N . VAL A 1 218 ? -15.110 18.751 9.339 1.00 86.69 218 VAL A N 1
ATOM 1673 C CA . VAL A 1 218 ? -14.084 19.309 8.457 1.00 86.69 218 VAL A CA 1
ATOM 1674 C C . VAL A 1 218 ? -13.785 18.296 7.359 1.00 86.69 218 VAL A C 1
ATOM 1676 O O . VAL A 1 218 ? -13.400 17.174 7.655 1.00 86.69 218 VAL A O 1
ATOM 1679 N N . GLU A 1 219 ? -13.943 18.668 6.093 1.00 84.75 219 GLU A N 1
ATOM 1680 C CA . GLU A 1 219 ? -13.682 17.741 4.982 1.00 84.75 219 GLU A CA 1
ATOM 1681 C C . GLU A 1 219 ? -12.186 17.591 4.700 1.00 84.75 219 GLU A C 1
ATOM 1683 O O . GLU A 1 219 ? -11.696 16.483 4.498 1.00 84.75 219 GLU A O 1
ATOM 1688 N N . GLU A 1 220 ? -11.451 18.703 4.731 1.00 88.69 220 GLU A N 1
ATOM 1689 C CA . GLU A 1 220 ? -10.042 18.769 4.354 1.00 88.69 220 GLU A CA 1
ATOM 1690 C C . GLU A 1 220 ? -9.282 19.709 5.298 1.00 88.69 220 GLU A C 1
ATOM 1692 O O . GLU A 1 220 ? -9.662 20.867 5.479 1.00 88.69 220 GLU A O 1
ATOM 1697 N N . ALA A 1 221 ? -8.192 19.223 5.891 1.00 88.12 221 ALA A N 1
ATOM 1698 C CA . ALA A 1 221 ? -7.278 20.032 6.698 1.00 88.12 221 ALA A CA 1
ATOM 1699 C C . ALA A 1 221 ? -5.853 19.487 6.611 1.00 88.12 221 ALA A C 1
ATOM 1701 O O . ALA A 1 221 ? -5.648 18.279 6.493 1.00 88.12 221 ALA A O 1
ATOM 1702 N N . ASP A 1 222 ? -4.863 20.367 6.696 1.00 89.50 222 ASP A N 1
ATOM 1703 C CA . ASP A 1 222 ? -3.455 19.983 6.751 1.00 89.50 222 ASP A CA 1
ATOM 1704 C C . ASP A 1 222 ? -2.807 20.660 7.957 1.00 89.50 222 ASP A C 1
ATOM 1706 O O . ASP A 1 222 ? -2.722 21.890 8.006 1.00 89.50 222 ASP A O 1
ATOM 1710 N N . ARG A 1 223 ? -2.446 19.868 8.972 1.00 87.00 223 ARG A N 1
ATOM 1711 C CA . ARG A 1 223 ? -1.851 20.350 10.226 1.00 87.00 223 ARG A CA 1
ATOM 1712 C C . ARG A 1 223 ? -0.638 19.497 10.612 1.00 87.00 223 ARG A C 1
ATOM 1714 O O . ARG A 1 223 ? -0.626 18.876 11.678 1.00 87.00 223 ARG A O 1
ATOM 1721 N N . PRO A 1 224 ? 0.405 19.462 9.767 1.00 84.25 224 PRO A N 1
ATOM 1722 C CA . PRO A 1 224 ? 1.565 18.605 9.991 1.00 84.25 224 PRO A CA 1
ATOM 1723 C C . PRO A 1 224 ? 2.294 18.963 11.295 1.00 84.25 224 PRO A C 1
ATOM 1725 O O . PRO A 1 224 ? 2.746 18.068 12.002 1.00 84.25 224 PRO A O 1
ATOM 1728 N N . ASP A 1 225 ? 2.308 20.246 11.673 1.00 83.75 225 ASP A N 1
ATOM 1729 C CA . ASP A 1 225 ? 2.892 20.731 12.934 1.00 83.75 225 ASP A CA 1
ATOM 1730 C C . ASP A 1 225 ? 2.127 20.252 14.185 1.00 83.75 225 ASP A C 1
ATOM 1732 O O . ASP A 1 225 ? 2.676 20.217 15.288 1.00 83.75 225 ASP A O 1
ATOM 1736 N N . GLU A 1 226 ? 0.854 19.879 14.023 1.00 83.88 226 GLU A N 1
ATOM 1737 C CA . GLU A 1 226 ? 0.009 19.275 15.062 1.00 83.88 226 GLU A CA 1
ATOM 1738 C C . GLU A 1 226 ? -0.054 17.740 14.934 1.00 83.88 226 GLU A C 1
ATOM 1740 O O . GLU A 1 226 ? -0.680 17.080 15.762 1.00 83.88 226 GLU A O 1
ATOM 1745 N N . GLY A 1 227 ? 0.611 17.161 13.927 1.00 84.56 227 GLY A N 1
ATOM 1746 C CA . GLY A 1 227 ? 0.736 15.717 13.732 1.00 84.56 227 GLY A CA 1
ATOM 1747 C C . GLY A 1 227 ? -0.442 15.038 13.027 1.00 84.56 227 GLY A C 1
ATOM 1748 O O . GLY A 1 227 ? -0.525 13.808 13.050 1.00 84.56 227 GLY A O 1
ATOM 1749 N N . PHE A 1 228 ? -1.354 15.789 12.401 1.00 88.69 228 PHE A N 1
ATOM 1750 C CA . PHE A 1 228 ? -2.511 15.204 11.719 1.0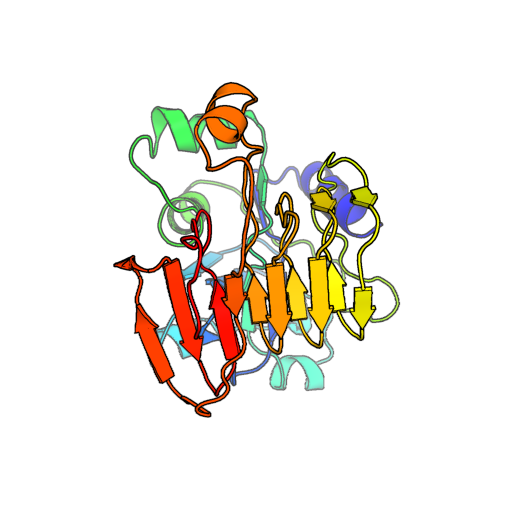0 88.69 228 PHE A CA 1
ATOM 1751 C C . PHE A 1 228 ? -2.945 15.974 10.469 1.00 88.69 228 PHE A C 1
ATOM 1753 O O . PHE A 1 228 ? -2.615 17.138 10.253 1.00 88.69 228 PHE A O 1
ATOM 1760 N N . TYR A 1 229 ? -3.743 15.311 9.645 1.00 90.62 229 TYR A N 1
ATOM 1761 C CA . TYR A 1 229 ? -4.438 15.904 8.509 1.00 90.62 229 TYR A CA 1
ATOM 1762 C C . TYR A 1 229 ? -5.836 15.293 8.392 1.00 90.62 229 TYR A C 1
ATOM 1764 O O . TYR A 1 229 ? -6.112 14.243 8.965 1.00 90.62 229 TYR A O 1
ATOM 1772 N N . ILE A 1 230 ? -6.750 15.959 7.692 1.00 86.50 230 ILE A N 1
ATOM 1773 C CA . ILE A 1 230 ? -8.112 15.464 7.456 1.00 86.50 230 ILE A CA 1
ATOM 1774 C C . ILE A 1 230 ? -8.313 15.319 5.953 1.00 86.50 230 ILE A C 1
ATOM 1776 O O . ILE A 1 230 ? -7.979 16.245 5.211 1.00 86.50 230 ILE A O 1
ATOM 1780 N N . ARG A 1 231 ? -8.805 14.156 5.516 1.00 85.25 231 ARG A N 1
ATOM 1781 C CA . ARG A 1 231 ? -9.144 13.856 4.116 1.00 85.25 231 ARG A CA 1
ATOM 1782 C C . ARG A 1 231 ? -10.533 13.243 4.057 1.00 85.25 231 ARG A C 1
ATOM 1784 O O . ARG A 1 231 ? -10.768 12.225 4.708 1.00 85.25 231 ARG A O 1
ATOM 1791 N N . SER A 1 232 ? -11.433 13.829 3.272 1.00 81.31 232 SER A N 1
ATOM 1792 C CA . SER A 1 232 ? -12.823 13.365 3.127 1.00 81.31 232 SER A CA 1
ATOM 1793 C C . SER A 1 232 ? -13.522 13.120 4.475 1.00 81.31 232 SER A C 1
ATOM 1795 O O . SER A 1 232 ? -14.155 12.082 4.686 1.00 81.31 232 SER A O 1
ATOM 1797 N N . GLY A 1 233 ? -13.307 14.021 5.436 1.00 76.19 233 GLY A N 1
ATOM 1798 C CA . GLY A 1 233 ? -13.896 13.924 6.774 1.00 76.19 233 GLY A CA 1
ATOM 1799 C C . GLY A 1 233 ? -13.203 12.950 7.735 1.00 76.19 233 GLY A C 1
ATOM 1800 O O . GLY A 1 233 ? -13.587 12.883 8.904 1.00 76.19 233 GLY A O 1
ATOM 1801 N N . ILE A 1 234 ? -12.177 12.217 7.290 1.00 77.25 234 ILE A N 1
ATOM 1802 C CA . ILE A 1 234 ? -11.430 11.248 8.103 1.00 77.25 234 ILE A CA 1
ATOM 1803 C C . ILE A 1 234 ? -10.181 11.916 8.669 1.00 77.25 234 ILE A C 1
ATOM 1805 O O . ILE A 1 234 ? -9.339 12.405 7.912 1.00 77.25 234 ILE A O 1
ATOM 1809 N N . THR A 1 235 ? -10.024 11.894 9.993 1.00 85.88 235 THR A N 1
ATOM 1810 C CA . THR A 1 235 ? -8.793 12.366 10.638 1.00 85.88 235 THR A CA 1
ATOM 1811 C C . THR A 1 235 ? -7.699 11.318 10.495 1.00 85.88 235 THR A C 1
ATOM 1813 O O . THR A 1 235 ? -7.882 10.166 10.884 1.00 85.88 235 THR A O 1
ATOM 1816 N N . ILE A 1 236 ? -6.550 11.714 9.963 1.00 82.94 236 ILE A N 1
ATOM 1817 C CA . ILE A 1 236 ? -5.387 10.858 9.771 1.00 82.94 236 ILE A CA 1
ATOM 1818 C C . ILE A 1 236 ? -4.255 11.374 10.657 1.00 82.94 236 ILE A C 1
ATOM 1820 O O . ILE A 1 236 ? -3.787 12.498 10.481 1.00 82.94 236 ILE A O 1
ATOM 1824 N N . ILE A 1 237 ? -3.832 10.560 11.624 1.00 86.56 237 ILE A N 1
ATOM 1825 C CA . ILE A 1 237 ? -2.671 10.848 12.475 1.00 86.56 237 ILE A CA 1
ATOM 1826 C C . ILE A 1 237 ? -1.433 10.359 11.730 1.00 86.56 237 ILE A C 1
ATOM 1828 O O . ILE A 1 237 ? -1.369 9.188 11.343 1.00 86.56 237 ILE A O 1
ATOM 1832 N N . ALA A 1 238 ? -0.481 11.262 11.508 1.00 82.56 238 ALA A N 1
ATOM 1833 C CA . ALA A 1 238 ? 0.707 10.984 10.718 1.00 82.56 238 ALA A CA 1
ATOM 1834 C C . ALA A 1 238 ? 1.646 9.985 11.416 1.00 82.56 238 ALA A C 1
ATOM 1836 O O . ALA A 1 238 ? 1.606 9.796 12.634 1.00 82.56 238 ALA A O 1
ATOM 1837 N N . GLU A 1 239 ? 2.522 9.359 10.634 1.00 77.19 239 GLU A N 1
ATOM 1838 C CA . GLU A 1 239 ? 3.556 8.477 11.169 1.00 77.19 239 GLU A CA 1
ATOM 1839 C C . GLU A 1 239 ? 4.450 9.250 12.148 1.00 77.19 239 GLU A C 1
ATOM 1841 O O . GLU A 1 239 ? 4.809 10.401 11.890 1.00 77.19 239 GLU A O 1
ATOM 1846 N N . LYS A 1 240 ? 4.810 8.627 13.276 1.00 71.19 240 LYS A N 1
ATOM 1847 C CA . LYS A 1 240 ? 5.681 9.228 14.310 1.00 71.19 240 LYS A CA 1
ATOM 1848 C C . LYS A 1 240 ? 5.107 10.502 14.953 1.00 71.19 240 LYS A C 1
ATOM 1850 O O . LYS A 1 240 ? 5.813 11.189 15.693 1.00 71.19 240 LYS A O 1
ATOM 1855 N N . ALA A 1 241 ? 3.831 10.815 14.717 1.00 78.38 241 ALA A N 1
ATOM 1856 C CA . ALA A 1 241 ? 3.182 11.966 15.321 1.00 78.38 241 ALA A CA 1
ATOM 1857 C C . ALA A 1 241 ? 3.001 11.778 16.832 1.00 78.38 241 ALA A C 1
ATOM 1859 O O . ALA A 1 241 ? 2.643 10.706 17.318 1.00 78.38 241 ALA A O 1
ATOM 1860 N N . THR A 1 242 ? 3.203 12.864 17.576 1.00 77.06 242 THR A N 1
ATOM 1861 C CA . THR A 1 242 ? 2.816 12.959 18.986 1.00 77.06 242 THR A CA 1
ATOM 1862 C C . THR A 1 242 ? 1.696 13.976 19.100 1.00 77.06 242 THR A C 1
ATOM 1864 O O . THR A 1 242 ? 1.912 15.167 18.873 1.00 77.06 242 THR A O 1
ATOM 1867 N N . ILE A 1 243 ? 0.502 13.508 19.457 1.00 81.69 243 ILE A N 1
ATOM 1868 C CA . ILE A 1 243 ? -0.634 14.389 19.718 1.00 81.69 243 ILE A CA 1
ATOM 1869 C C . ILE A 1 243 ? -0.538 14.896 21.155 1.00 81.69 243 ILE A C 1
ATOM 1871 O O . ILE A 1 243 ? -0.343 14.118 22.088 1.00 81.69 243 ILE A O 1
ATOM 1875 N N . LYS A 1 244 ? -0.621 16.217 21.324 1.00 72.94 244 LYS A N 1
ATOM 1876 C CA . LYS A 1 244 ? -0.476 16.869 22.629 1.00 72.94 244 LYS A CA 1
ATOM 1877 C C . LYS A 1 244 ? -1.712 16.632 23.500 1.00 72.94 244 LYS A C 1
ATOM 1879 O O . LYS A 1 244 ? -2.828 16.513 23.002 1.00 72.94 244 LYS A O 1
ATOM 1884 N N . ASN A 1 245 ? -1.510 16.628 24.816 1.00 73.38 245 ASN A N 1
ATOM 1885 C CA . ASN A 1 245 ? -2.605 16.552 25.785 1.00 73.38 245 ASN A CA 1
ATOM 1886 C C . ASN A 1 245 ? -3.613 17.691 25.584 1.00 73.38 245 ASN A C 1
ATOM 1888 O O . ASN A 1 245 ? -3.224 18.825 25.287 1.00 73.38 245 ASN A O 1
ATOM 1892 N N . GLY A 1 246 ? -4.897 17.389 25.780 1.00 69.06 246 GLY A N 1
ATOM 1893 C CA . GLY A 1 246 ? -5.988 18.349 25.604 1.00 69.06 246 GLY A CA 1
ATOM 1894 C C . GLY A 1 246 ? -6.293 18.722 24.149 1.00 69.06 246 GLY A C 1
ATOM 1895 O O . GLY A 1 246 ? -7.109 19.616 23.920 1.00 69.06 246 GLY A O 1
ATOM 1896 N N . THR A 1 247 ? -5.653 18.086 23.159 1.00 76.69 247 THR A N 1
ATOM 1897 C CA . THR A 1 247 ? -6.016 18.282 21.753 1.00 76.69 247 THR A CA 1
ATOM 1898 C C . THR A 1 247 ? -7.444 17.792 21.520 1.00 76.69 247 THR A C 1
ATOM 1900 O O . THR A 1 247 ? -7.756 16.622 21.744 1.00 76.69 247 THR A O 1
ATOM 1903 N N . VAL A 1 248 ? -8.287 18.708 21.035 1.00 75.44 248 VAL A N 1
ATOM 1904 C CA . VAL A 1 248 ? -9.633 18.432 20.532 1.00 75.44 248 VAL A CA 1
ATOM 1905 C C . VAL A 1 248 ? -9.672 18.849 19.069 1.00 75.44 248 VAL A C 1
ATOM 1907 O O . VAL A 1 248 ? -9.465 20.022 18.751 1.00 75.44 248 VAL A O 1
ATOM 1910 N N . ILE A 1 249 ? -9.882 17.865 18.201 1.00 73.00 249 ILE A N 1
ATOM 1911 C CA . ILE A 1 249 ? -10.113 18.024 16.756 1.00 73.00 249 ILE A CA 1
ATOM 1912 C C . ILE A 1 249 ? -11.601 17.834 16.509 1.00 73.00 249 ILE A C 1
ATOM 1914 O O . ILE A 1 249 ? -12.175 17.026 17.271 1.00 73.00 249 ILE A O 1
#

InterPro domains:
  IPR005835 Nucleotidyl transferase domain [PF00483] (8-121)
  IPR011004 Trimeric LpxA-like superfamily [SSF51161] (136-249)
  IPR011831 Glucose-1-phosphate adenylyltransferase [PTHR43523] (8-120)
  IPR029044 Nucleotide-diphospho-sugar transferases [G3DSA:3.90.550.10] (4-138)
  IPR029044 Nucleotide-diphospho-sugar transferases [SSF53448] (7-127)

Organism: Hibiscus syriacus (NCBI:txid106335)

Sequence (249 aa):
MVETDNAESHVDNNADITISCVTMGNSRASDYGLVTIDGRGRIVQFSEKPKGADLKAMQTDTTLLGLSPQEALKSPYIASMEVYIFKTEVLLKLLRWRFPASNDFGSEIIPAAVEEHDVQVPKSECYDPKTPFYPSPRHLPPTKIDKCRIKAALISHGCFLRECTVQHLVIGECSRLDSGVELQGTVMLGTDYYQTETEIASLPADGNDVIIANKDGVEEADRPDEGFYIRSGITIIAEKATIKNGTVI

Foldseek 3Di:
DVVVLQVVLCVVVVFQKEFEKAFAADPCQLVFWWFEADLVQWTQATDGSDDDPVSVVRFYQCVSLVDDPVVCVRGRIIGTPPDMDHDPVSVCCQCPPVCVPDDDCRHPRVRVCSVVTGYGYRSHHPDDPVDDDDPDPDPAAAEDAECEAEECEAEDGNEYHYQEYEYCEYAAHNYYDYRQAYAYLEYEHHEPDHDDPVRCVVPDVDLHHHHHALPVQDQWADDVVQQWIHHRSHIYRHYPGDHDRNDDD

Radius of gyration: 21.42 Å; chains: 1; bounding box: 46×42×55 Å